Protein AF-A0A0F9L478-F1 (afdb_monomer)

Structure (mmCIF, N/CA/C/O backbone):
data_AF-A0A0F9L478-F1
#
_entry.id   AF-A0A0F9L478-F1
#
loop_
_atom_site.group_PDB
_atom_site.id
_atom_site.type_symbol
_atom_site.label_atom_id
_atom_site.label_alt_id
_atom_site.label_comp_id
_atom_site.label_asym_id
_atom_site.label_entity_id
_atom_site.label_seq_id
_atom_site.pdbx_PDB_ins_code
_atom_site.Cartn_x
_atom_site.Cartn_y
_atom_site.Cartn_z
_atom_site.occupancy
_atom_site.B_iso_or_equiv
_atom_site.auth_seq_id
_atom_site.auth_comp_id
_atom_site.auth_asym_id
_atom_site.auth_atom_id
_atom_site.pdbx_PDB_model_num
ATOM 1 N N . MET A 1 1 ? -22.568 12.528 22.670 1.00 38.44 1 MET A N 1
ATOM 2 C CA . MET A 1 1 ? -21.819 11.568 21.838 1.00 38.44 1 MET A CA 1
ATOM 3 C C . MET A 1 1 ? -21.262 12.362 20.674 1.00 38.44 1 MET A C 1
ATOM 5 O O . MET A 1 1 ? -22.036 12.751 19.811 1.00 38.44 1 MET A O 1
ATOM 9 N N . GLU A 1 2 ? -19.980 12.725 20.713 1.00 38.28 2 GLU A N 1
ATOM 10 C CA . GLU A 1 2 ? -19.318 13.297 19.536 1.00 38.28 2 GLU A CA 1
ATOM 11 C C . GLU A 1 2 ? -19.393 12.271 18.407 1.00 38.28 2 GLU A C 1
ATOM 13 O O . GLU A 1 2 ? -19.123 11.087 18.623 1.00 38.28 2 GLU A O 1
ATOM 18 N N . ALA A 1 3 ? -19.815 12.704 17.220 1.00 42.12 3 ALA A N 1
ATOM 19 C CA . ALA A 1 3 ? -19.723 11.871 16.035 1.00 42.12 3 ALA A CA 1
ATOM 20 C C . ALA A 1 3 ? -18.249 11.481 15.871 1.00 42.12 3 ALA A C 1
ATOM 22 O O . ALA A 1 3 ? -17.402 12.352 15.669 1.00 42.12 3 ALA A O 1
ATOM 23 N N . LYS A 1 4 ? -17.938 10.187 16.018 1.00 47.97 4 LYS A N 1
ATOM 24 C CA . LYS A 1 4 ? -16.593 9.655 15.784 1.00 47.97 4 LYS A CA 1
ATOM 25 C C . LYS A 1 4 ? -16.190 10.115 14.383 1.00 47.97 4 LYS A C 1
ATOM 27 O O . LYS A 1 4 ? -16.859 9.766 13.410 1.00 47.97 4 LYS A O 1
ATOM 32 N N . ARG A 1 5 ? -15.179 10.980 14.290 1.00 56.91 5 ARG A N 1
ATOM 33 C CA . ARG A 1 5 ? -14.709 11.511 13.009 1.00 56.91 5 ARG A CA 1
ATOM 34 C C . ARG A 1 5 ? -14.324 10.303 12.150 1.00 56.91 5 ARG A C 1
ATOM 36 O O . ARG A 1 5 ? -13.572 9.452 12.613 1.00 56.91 5 ARG A O 1
ATOM 43 N N . LYS A 1 6 ? -14.916 10.171 10.960 1.00 84.12 6 LYS A N 1
ATOM 44 C CA . LYS A 1 6 ? -14.618 9.056 10.052 1.00 84.12 6 LYS A CA 1
ATOM 45 C C . LYS A 1 6 ? -13.144 9.167 9.649 1.00 84.12 6 LYS A C 1
ATOM 47 O O . LYS A 1 6 ? -12.758 10.213 9.126 1.00 84.12 6 LYS A O 1
ATOM 52 N N . SER A 1 7 ? -12.351 8.128 9.924 1.00 93.56 7 SER A N 1
ATOM 53 C CA . SER A 1 7 ? -10.948 8.053 9.504 1.00 93.56 7 SER A CA 1
ATOM 54 C C . SER A 1 7 ? -10.857 8.256 7.993 1.00 93.56 7 SER A C 1
ATOM 56 O O . SER A 1 7 ? -11.715 7.772 7.244 1.00 93.56 7 SER A O 1
ATOM 58 N N . LYS A 1 8 ? -9.850 9.005 7.552 1.00 97.12 8 LYS A N 1
ATOM 59 C CA . LYS A 1 8 ? -9.703 9.406 6.147 1.00 97.12 8 LYS A CA 1
ATOM 60 C C . LYS A 1 8 ? -9.139 8.276 5.297 1.00 97.12 8 LYS A C 1
ATOM 62 O O . LYS A 1 8 ? -8.429 7.421 5.810 1.00 97.12 8 LYS A O 1
ATOM 67 N N . VAL A 1 9 ? -9.448 8.254 4.007 1.00 97.94 9 VAL A N 1
ATOM 68 C CA . VAL A 1 9 ? -8.904 7.275 3.058 1.00 97.94 9 VAL A CA 1
ATOM 69 C C . VAL A 1 9 ? -7.854 7.948 2.187 1.00 97.94 9 VAL A C 1
ATOM 71 O O . VAL A 1 9 ? -8.174 8.812 1.369 1.00 97.94 9 VAL A O 1
ATOM 74 N N . VAL A 1 10 ? -6.604 7.523 2.354 1.00 98.25 10 VAL A N 1
ATOM 75 C CA . VAL A 1 10 ? -5.449 7.998 1.591 1.00 98.25 10 VAL A CA 1
ATOM 76 C C . VAL A 1 10 ? -4.966 6.879 0.678 1.00 98.25 10 VAL A C 1
ATOM 78 O O . VAL A 1 10 ? -4.660 5.781 1.135 1.00 98.25 10 VAL A O 1
ATOM 81 N N . VAL A 1 11 ? -4.861 7.157 -0.614 1.00 98.44 11 VAL A N 1
ATOM 82 C CA . VAL A 1 11 ? -4.331 6.235 -1.620 1.00 98.44 11 VAL A CA 1
ATOM 83 C C . VAL A 1 11 ? -2.978 6.743 -2.099 1.00 98.44 11 VAL A C 1
ATOM 85 O O . VAL A 1 11 ? -2.810 7.933 -2.350 1.00 98.44 11 VAL A O 1
ATOM 88 N N . GLY A 1 12 ? -2.012 5.849 -2.264 1.00 97.88 12 GLY A N 1
ATOM 89 C CA . GLY A 1 12 ? -0.760 6.114 -2.956 1.00 97.88 12 GLY A CA 1
ATOM 90 C C . GLY A 1 12 ? -0.582 5.206 -4.163 1.00 97.88 12 GLY A C 1
ATOM 91 O O . GLY A 1 12 ? -0.869 4.011 -4.100 1.00 97.88 12 GLY A O 1
ATOM 92 N N . VAL A 1 13 ? -0.078 5.765 -5.257 1.00 97.50 13 VAL A N 1
ATOM 93 C CA . VAL A 1 13 ? 0.198 5.048 -6.505 1.00 97.50 13 VAL A CA 1
ATOM 94 C C . VAL A 1 13 ? 1.470 5.588 -7.151 1.00 97.50 13 VAL A C 1
ATOM 96 O O . VAL A 1 13 ? 1.767 6.778 -7.063 1.00 97.50 13 VAL A O 1
ATOM 99 N N . ALA A 1 14 ? 2.237 4.712 -7.792 1.00 95.00 14 ALA A N 1
ATOM 100 C CA . ALA A 1 14 ? 3.391 5.078 -8.604 1.00 95.00 14 ALA A CA 1
ATOM 101 C C . ALA A 1 14 ? 3.086 4.745 -10.065 1.00 95.00 14 ALA A C 1
ATOM 103 O O . ALA A 1 14 ? 2.585 3.661 -10.351 1.00 95.00 14 ALA A O 1
ATOM 104 N N . THR A 1 15 ? 3.380 5.661 -10.982 1.00 94.38 15 THR A N 1
ATOM 105 C CA . THR A 1 15 ? 3.134 5.481 -12.416 1.00 94.38 15 THR A CA 1
ATOM 106 C C . THR A 1 15 ? 4.343 5.905 -13.247 1.00 94.38 15 THR A C 1
ATOM 108 O O . THR A 1 15 ? 5.245 6.579 -12.751 1.00 94.38 15 THR A O 1
ATOM 111 N N . LEU A 1 16 ? 4.378 5.493 -14.515 1.00 91.56 16 LEU A N 1
ATOM 112 C CA . LEU A 1 16 ? 5.457 5.758 -15.470 1.00 91.56 16 LEU A CA 1
ATOM 113 C C . LEU A 1 16 ? 4.914 6.501 -16.703 1.00 91.56 16 LEU A C 1
ATOM 115 O O . LEU A 1 16 ? 3.766 6.263 -17.087 1.00 91.56 16 LEU A O 1
ATOM 119 N N . PRO A 1 17 ? 5.725 7.318 -17.407 1.00 89.88 17 PRO A N 1
ATOM 120 C CA . PRO A 1 17 ? 5.286 8.087 -18.575 1.00 89.88 17 PRO A CA 1
ATOM 121 C C . PRO A 1 17 ? 4.534 7.281 -19.635 1.00 89.88 17 PRO A C 1
ATOM 123 O O . PRO A 1 17 ? 3.546 7.747 -20.202 1.00 89.88 17 PRO A O 1
ATOM 126 N N . ASN A 1 18 ? 4.963 6.044 -19.887 1.00 91.00 18 ASN A N 1
ATOM 127 C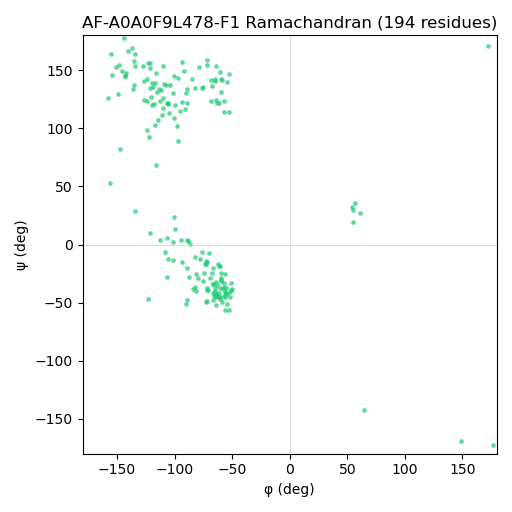 CA . ASN A 1 18 ? 4.319 5.155 -20.853 1.00 91.00 18 ASN A CA 1
ATOM 128 C C . ASN A 1 18 ? 2.950 4.616 -20.387 1.00 91.00 18 ASN A C 1
ATOM 130 O O . ASN A 1 18 ? 2.197 4.110 -21.217 1.00 91.00 18 ASN A O 1
ATOM 134 N N . ARG A 1 19 ? 2.609 4.731 -19.098 1.00 91.81 19 ARG A N 1
ATOM 135 C CA . ARG A 1 19 ? 1.331 4.300 -18.506 1.00 91.81 19 ARG A CA 1
ATOM 136 C C . ARG A 1 19 ? 0.347 5.449 -18.267 1.00 91.81 19 ARG A C 1
ATOM 138 O O . ARG A 1 19 ? -0.847 5.185 -18.136 1.00 91.81 19 ARG A O 1
ATOM 145 N N . TYR A 1 20 ? 0.783 6.712 -18.331 1.00 91.25 20 TYR A N 1
ATOM 146 C CA . TYR A 1 20 ? -0.051 7.887 -18.015 1.00 91.25 20 TYR A CA 1
ATOM 147 C C . TYR A 1 20 ? -1.392 7.928 -18.743 1.00 91.25 20 TYR A C 1
ATOM 149 O O . TYR A 1 20 ? -2.401 8.288 -18.147 1.00 91.25 20 TYR A O 1
ATOM 157 N N . SER A 1 21 ? -1.432 7.568 -20.031 1.00 92.00 21 SER A N 1
ATOM 158 C CA . SER A 1 21 ? -2.688 7.623 -20.792 1.00 92.00 21 SER A CA 1
ATOM 159 C C . SER A 1 21 ? -3.737 6.667 -20.225 1.00 92.00 21 SER A C 1
ATOM 161 O O . SER A 1 21 ? -4.901 7.042 -20.095 1.00 92.00 21 SER A O 1
ATOM 163 N N . PHE A 1 22 ? -3.331 5.443 -19.874 1.00 94.00 22 PHE A N 1
ATOM 164 C CA . PHE A 1 22 ? -4.219 4.461 -19.260 1.00 94.00 22 PHE A CA 1
ATOM 165 C C . PHE A 1 22 ? -4.543 4.855 -17.817 1.00 94.00 22 PHE A C 1
ATOM 167 O O . PHE A 1 22 ? -5.721 4.945 -17.467 1.00 94.00 22 PHE A O 1
ATOM 174 N N . PHE A 1 23 ? -3.516 5.187 -17.032 1.00 95.56 23 PHE A N 1
ATOM 175 C CA . PHE A 1 23 ? -3.641 5.609 -15.641 1.00 95.56 23 PHE A CA 1
ATOM 176 C C . PHE A 1 23 ? -4.633 6.771 -15.482 1.00 95.56 23 PHE A C 1
ATOM 178 O O . PHE A 1 23 ? -5.649 6.619 -14.807 1.00 95.56 23 PHE A O 1
ATOM 185 N N . ASN A 1 24 ? -4.428 7.885 -16.193 1.00 93.31 24 ASN A N 1
ATOM 186 C CA . 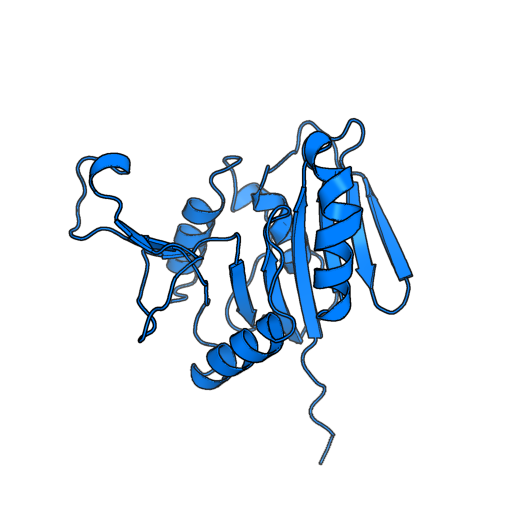ASN A 1 24 ? -5.276 9.077 -16.087 1.00 93.31 24 ASN A CA 1
ATOM 187 C C . ASN A 1 24 ? -6.723 8.829 -16.536 1.00 93.31 24 ASN A C 1
ATOM 189 O O . ASN A 1 24 ? -7.643 9.461 -16.025 1.00 93.31 24 ASN A O 1
ATOM 193 N N . LYS A 1 25 ? -6.946 7.935 -17.508 1.00 95.00 25 LYS A N 1
ATOM 194 C CA . LYS A 1 25 ? -8.287 7.680 -18.063 1.00 95.00 25 LYS A CA 1
ATOM 195 C C . LYS A 1 25 ? -9.077 6.626 -17.298 1.00 95.00 25 LYS A C 1
ATOM 197 O O . LYS A 1 25 ? -10.303 6.625 -17.395 1.00 95.00 25 LYS A O 1
ATOM 202 N N . LYS A 1 26 ? -8.402 5.676 -16.649 1.00 96.31 26 LYS A N 1
ATOM 203 C CA . LYS A 1 26 ? -9.035 4.471 -16.090 1.00 96.31 26 LYS A CA 1
ATOM 204 C C . LYS A 1 26 ? -8.795 4.316 -14.599 1.00 96.31 26 LYS A C 1
ATOM 206 O O . LYS A 1 26 ? -9.750 4.053 -13.878 1.00 96.31 26 LYS A O 1
ATOM 211 N N . ILE A 1 27 ? -7.555 4.489 -14.153 1.00 96.75 27 ILE A N 1
ATOM 212 C CA . ILE A 1 27 ? -7.166 4.159 -12.782 1.00 96.75 27 ILE A CA 1
ATOM 213 C C . ILE A 1 27 ? -7.361 5.356 -11.858 1.00 96.75 27 ILE A C 1
ATOM 215 O O . ILE A 1 27 ? -8.064 5.245 -10.863 1.00 96.75 27 ILE A O 1
ATOM 219 N N . LEU A 1 28 ? -6.839 6.530 -12.213 1.00 96.00 28 LEU A N 1
ATOM 220 C CA . LEU A 1 28 ? -6.950 7.719 -11.370 1.00 96.00 28 LEU A CA 1
ATOM 221 C C . LEU A 1 28 ? -8.412 8.083 -11.026 1.00 96.00 28 LEU A C 1
ATOM 223 O O . LEU A 1 28 ? -8.685 8.290 -9.845 1.00 96.00 28 LEU A O 1
ATOM 227 N N . PRO A 1 29 ? -9.383 8.084 -11.967 1.00 95.75 29 PRO A N 1
ATOM 228 C CA . PRO A 1 29 ? -10.784 8.332 -11.620 1.00 95.75 29 PRO A CA 1
ATOM 229 C C . PRO A 1 29 ? -11.381 7.265 -10.690 1.00 95.75 29 PRO A C 1
ATOM 231 O O . PRO A 1 29 ? -12.197 7.592 -9.833 1.00 95.75 29 PRO A O 1
ATOM 234 N N . ASN A 1 30 ? -10.969 6.001 -10.845 1.00 96.44 30 ASN A N 1
ATOM 235 C CA . ASN A 1 30 ? -11.389 4.896 -9.982 1.00 96.44 30 ASN A CA 1
ATOM 236 C C . ASN A 1 30 ? -10.861 5.077 -8.551 1.00 96.44 30 ASN A C 1
ATOM 238 O O . ASN A 1 30 ? -11.634 4.937 -7.608 1.00 96.44 30 ASN A O 1
ATOM 242 N N . LEU A 1 31 ? -9.591 5.465 -8.393 1.00 96.88 31 LEU A N 1
ATOM 243 C CA . LEU A 1 31 ? -8.989 5.731 -7.085 1.00 96.88 31 LEU A CA 1
ATOM 244 C C . LEU A 1 31 ? -9.611 6.963 -6.412 1.00 96.88 31 LEU A C 1
ATOM 246 O O . LEU A 1 31 ? -10.036 6.866 -5.264 1.00 96.88 31 LEU A O 1
ATOM 250 N N . ILE A 1 32 ? -9.750 8.083 -7.136 1.00 96.00 32 ILE A N 1
ATOM 251 C CA . ILE A 1 32 ? -10.356 9.322 -6.613 1.00 96.00 32 ILE A CA 1
ATOM 252 C C . ILE A 1 32 ? -11.768 9.064 -6.082 1.00 96.00 32 ILE A C 1
ATOM 254 O O . ILE A 1 32 ? -12.121 9.574 -5.025 1.00 96.00 32 ILE A O 1
ATOM 258 N N . HIS A 1 33 ? -12.569 8.256 -6.782 1.00 94.75 33 HIS A N 1
ATOM 259 C CA . HIS A 1 33 ? -13.947 7.974 -6.376 1.00 94.75 33 HIS A CA 1
ATOM 260 C C . HIS A 1 33 ? -14.063 7.331 -4.984 1.00 94.75 33 HIS A C 1
ATOM 262 O O . HIS A 1 33 ? -15.063 7.536 -4.301 1.00 94.75 33 HIS A O 1
ATOM 268 N N . MET A 1 34 ? -13.058 6.560 -4.566 1.00 95.19 34 MET A N 1
ATOM 269 C CA . MET A 1 34 ? -13.098 5.764 -3.335 1.00 95.19 34 MET A CA 1
ATOM 270 C C . MET A 1 34 ? -12.237 6.340 -2.204 1.00 95.19 34 MET A C 1
ATOM 272 O O . MET A 1 34 ? -12.086 5.693 -1.170 1.00 95.19 34 MET A O 1
ATOM 276 N N . SER A 1 35 ? -11.647 7.523 -2.388 1.00 96.25 35 SER A N 1
ATOM 277 C CA . SER A 1 35 ? -10.661 8.085 -1.458 1.00 96.25 35 SER A CA 1
ATOM 278 C C . SER A 1 35 ? -10.914 9.556 -1.155 1.00 96.25 35 SER A C 1
ATOM 280 O O . SER A 1 35 ? -11.441 10.284 -1.991 1.00 96.25 35 SER A O 1
ATOM 282 N N . ASP A 1 36 ? -10.474 10.007 0.016 1.00 96.69 36 ASP A N 1
ATOM 283 C CA . ASP A 1 36 ? -10.425 11.433 0.345 1.00 96.69 36 ASP A CA 1
ATOM 284 C C . ASP A 1 36 ? -9.191 12.113 -0.282 1.00 96.69 36 ASP A C 1
ATOM 286 O O . ASP A 1 36 ? -9.205 13.315 -0.561 1.00 96.69 36 ASP A O 1
ATOM 290 N N . GLU A 1 37 ? -8.110 11.349 -0.482 1.00 96.44 37 GLU A N 1
ATOM 291 C CA . GLU A 1 37 ? -6.810 11.846 -0.928 1.00 96.44 37 GLU A CA 1
ATOM 292 C C . GLU A 1 37 ? -6.056 10.792 -1.760 1.00 96.44 37 GLU A C 1
ATOM 294 O O . GLU A 1 37 ? -5.882 9.662 -1.312 1.00 96.44 37 GLU A O 1
ATOM 299 N N . VAL A 1 38 ? -5.559 11.161 -2.947 1.00 97.56 38 VAL A N 1
ATOM 300 C CA . VAL A 1 38 ? -4.720 10.306 -3.810 1.00 97.56 38 VAL A CA 1
ATOM 301 C C . VAL A 1 38 ? -3.366 10.964 -4.039 1.00 97.56 38 VAL A C 1
ATOM 303 O O . VAL A 1 38 ? -3.299 12.088 -4.524 1.00 97.56 38 VAL A O 1
ATOM 306 N N . TRP A 1 39 ? -2.287 10.242 -3.765 1.00 96.69 39 TRP A N 1
ATOM 307 C CA . TRP A 1 39 ? -0.913 10.630 -4.062 1.00 96.69 39 TRP A CA 1
ATOM 308 C C . TRP A 1 39 ? -0.388 9.831 -5.247 1.00 96.69 39 TRP A C 1
ATOM 310 O O . TRP A 1 39 ? -0.316 8.605 -5.200 1.00 96.69 39 TRP A O 1
ATOM 320 N N . VAL A 1 40 ? 0.005 10.531 -6.302 1.00 95.25 40 VAL A N 1
ATOM 321 C CA . VAL A 1 40 ? 0.545 9.966 -7.534 1.00 95.25 40 VAL A CA 1
ATOM 322 C C . VAL A 1 40 ? 2.018 10.325 -7.624 1.00 95.25 40 VAL A C 1
ATOM 324 O O . VAL A 1 40 ? 2.373 11.484 -7.820 1.00 95.25 40 VAL A O 1
ATOM 327 N N . TYR A 1 41 ? 2.880 9.325 -7.505 1.00 93.25 41 TYR A N 1
ATOM 328 C CA . TYR A 1 41 ? 4.300 9.451 -7.786 1.00 93.25 41 TYR A CA 1
ATOM 329 C C . TYR A 1 41 ? 4.568 9.153 -9.262 1.00 93.25 41 TYR A C 1
ATOM 331 O O . TYR A 1 41 ? 4.265 8.064 -9.750 1.00 93.25 41 TYR A O 1
ATOM 339 N N . THR A 1 42 ? 5.149 10.107 -9.980 1.00 90.12 42 THR A N 1
ATOM 340 C CA . THR A 1 42 ? 5.484 9.940 -11.398 1.00 90.12 42 THR A CA 1
ATOM 341 C C . THR A 1 42 ? 6.951 9.543 -11.575 1.00 90.12 42 THR A C 1
ATOM 343 O O . THR A 1 42 ? 7.851 10.375 -11.704 1.00 90.12 42 THR A O 1
ATOM 346 N N . ASP A 1 43 ? 7.215 8.236 -11.564 1.00 86.50 43 ASP A N 1
ATOM 347 C CA . ASP A 1 43 ? 8.566 7.706 -11.733 1.00 86.50 43 ASP A CA 1
ATOM 348 C C . ASP A 1 43 ? 9.075 7.950 -13.161 1.00 86.50 43 ASP A C 1
ATOM 350 O O . ASP A 1 43 ? 8.345 7.814 -14.141 1.00 86.50 43 ASP A O 1
ATOM 354 N N . ARG A 1 44 ? 10.361 8.276 -13.297 1.00 78.25 44 ARG A N 1
ATOM 355 C CA . ARG A 1 44 ? 11.061 8.481 -14.582 1.00 78.25 44 ARG A CA 1
ATOM 356 C C . ARG A 1 44 ? 10.438 9.502 -15.541 1.00 78.25 44 ARG A C 1
ATOM 358 O O . ARG A 1 44 ? 10.747 9.483 -16.735 1.00 78.25 44 ARG A O 1
ATOM 365 N N . ALA A 1 45 ? 9.583 10.395 -15.058 1.00 73.31 45 ALA A N 1
ATOM 366 C CA . ALA A 1 45 ? 9.167 11.552 -15.833 1.00 73.31 45 ALA A CA 1
ATOM 367 C C . ALA A 1 45 ? 10.370 12.472 -16.100 1.00 73.31 45 ALA A C 1
ATOM 369 O O . ALA A 1 45 ? 11.321 12.493 -15.318 1.00 73.31 45 ALA A O 1
ATOM 370 N N . MET A 1 46 ? 10.322 13.254 -17.189 1.00 63.38 46 MET A N 1
ATOM 371 C CA . MET A 1 46 ? 11.339 14.294 -17.430 1.00 63.38 46 MET A CA 1
ATOM 372 C C . MET A 1 46 ? 11.411 15.282 -16.256 1.00 63.38 46 MET A C 1
ATOM 374 O O . MET A 1 46 ? 12.501 15.720 -15.910 1.00 63.38 46 MET A O 1
ATOM 378 N N . ASN A 1 47 ? 10.267 15.534 -15.611 1.00 63.09 47 ASN A N 1
ATOM 379 C CA . ASN A 1 47 ? 10.145 16.195 -14.316 1.00 63.09 47 ASN A CA 1
ATOM 380 C C . ASN A 1 47 ? 9.358 15.242 -13.397 1.00 63.09 47 ASN A C 1
ATOM 382 O O . ASN A 1 47 ? 8.145 15.134 -13.578 1.00 63.09 4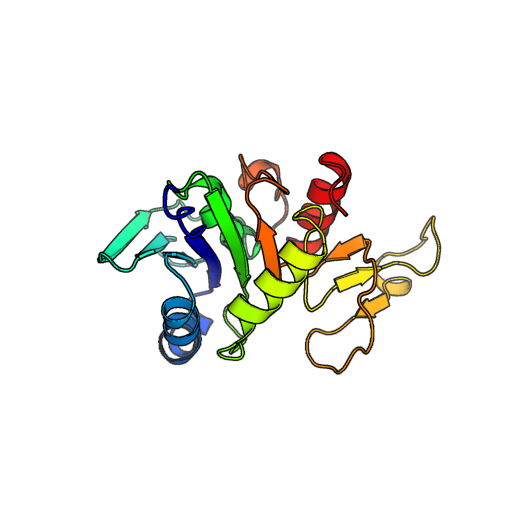7 ASN A O 1
ATOM 386 N N . PRO A 1 48 ? 10.011 14.450 -12.524 1.00 63.22 48 PRO A N 1
ATOM 387 C CA . PRO A 1 48 ? 9.298 13.615 -11.565 1.00 63.22 48 PRO A CA 1
ATOM 388 C C . PRO A 1 48 ? 8.530 14.507 -10.603 1.00 63.22 48 PRO A C 1
ATOM 390 O O . PRO A 1 48 ? 9.115 15.347 -9.933 1.00 63.22 48 PRO A O 1
ATOM 393 N N . ASP A 1 49 ? 7.232 14.284 -10.511 1.00 74.19 49 ASP A N 1
ATOM 394 C CA . ASP A 1 49 ? 6.319 15.023 -9.655 1.00 74.19 49 ASP A CA 1
ATOM 395 C C . ASP A 1 49 ? 5.573 14.065 -8.728 1.00 74.19 49 ASP A C 1
ATOM 397 O O . ASP A 1 49 ? 5.171 12.957 -9.113 1.00 74.19 49 ASP A O 1
ATOM 401 N N . ILE A 1 50 ? 5.357 14.521 -7.503 1.00 74.56 50 ILE A N 1
ATOM 402 C CA . ILE A 1 50 ? 4.348 13.981 -6.608 1.00 74.56 50 ILE A CA 1
ATOM 403 C C . ILE A 1 50 ? 3.102 14.847 -6.759 1.00 74.56 50 ILE A C 1
ATOM 405 O O . ILE A 1 50 ? 3.107 16.034 -6.434 1.00 74.56 50 ILE A O 1
ATOM 409 N N . ILE A 1 51 ? 2.027 14.250 -7.261 1.00 83.19 51 ILE A N 1
ATOM 410 C CA . ILE A 1 51 ? 0.746 14.920 -7.470 1.00 83.19 51 ILE A CA 1
ATOM 411 C C . ILE A 1 51 ? -0.220 14.425 -6.404 1.00 83.19 51 ILE A C 1
ATOM 413 O O . ILE A 1 51 ? -0.489 13.233 -6.301 1.00 83.19 51 ILE A O 1
ATOM 417 N N . LYS A 1 52 ? -0.757 15.340 -5.609 1.00 85.81 52 LYS A N 1
ATOM 418 C CA . LYS A 1 52 ? -1.760 15.052 -4.589 1.00 85.81 52 LYS A CA 1
ATOM 419 C C . LYS A 1 52 ? -3.114 15.550 -5.075 1.00 85.81 52 LYS A C 1
ATOM 421 O O . LYS A 1 52 ? -3.281 16.741 -5.316 1.00 85.81 52 LYS A O 1
ATOM 426 N N . HIS A 1 53 ? -4.088 14.659 -5.168 1.00 88.81 53 HIS A N 1
ATOM 427 C CA . HIS A 1 53 ? -5.489 14.966 -5.428 1.00 88.81 53 HIS A CA 1
ATOM 428 C C . HIS A 1 53 ? -6.287 14.832 -4.134 1.00 88.81 53 HIS A C 1
ATOM 430 O O . HIS A 1 53 ? -6.092 13.887 -3.380 1.00 88.81 53 HIS A O 1
ATOM 436 N N . THR A 1 54 ? -7.191 15.766 -3.879 1.00 88.44 54 THR A N 1
ATOM 437 C CA . THR A 1 54 ? -8.098 15.774 -2.725 1.00 88.44 54 THR A CA 1
ATOM 438 C C . THR A 1 54 ? -9.492 16.186 -3.176 1.00 88.44 54 THR A C 1
ATOM 440 O O . THR A 1 54 ? -9.651 16.729 -4.273 1.00 88.44 54 THR A O 1
ATOM 443 N N . GLU A 1 55 ? -10.487 16.036 -2.302 1.00 82.94 55 GLU A N 1
ATOM 444 C CA . GLU A 1 55 ? -11.825 16.611 -2.517 1.00 82.94 55 GLU A CA 1
ATOM 445 C C . GLU A 1 55 ? -11.808 18.142 -2.733 1.00 82.94 55 GLU A C 1
ATOM 447 O O . GLU A 1 55 ? -12.691 18.687 -3.390 1.00 82.94 55 GLU A O 1
ATOM 452 N N . ILE A 1 56 ? -10.783 18.838 -2.220 1.00 78.25 56 ILE A N 1
ATOM 453 C CA . ILE A 1 56 ? -10.660 20.308 -2.242 1.00 78.25 56 ILE A CA 1
ATOM 454 C C . ILE A 1 56 ? -9.846 20.799 -3.457 1.00 78.25 56 ILE A C 1
ATOM 456 O O . ILE A 1 56 ? -9.882 21.982 -3.797 1.00 78.25 56 ILE A O 1
ATOM 460 N N . GLY A 1 57 ? -9.118 19.915 -4.147 1.00 79.81 57 GLY A N 1
ATOM 461 C CA . GLY A 1 57 ? -8.291 20.283 -5.298 1.00 79.81 57 GLY A CA 1
ATOM 462 C C . GLY A 1 57 ? -7.045 19.418 -5.476 1.00 79.81 57 GLY A C 1
ATOM 463 O O . GLY A 1 57 ? -6.893 18.373 -4.848 1.00 79.81 57 GLY A O 1
ATOM 464 N N . THR A 1 58 ? -6.148 19.857 -6.362 1.00 82.38 58 THR A N 1
ATOM 465 C CA . THR A 1 58 ? -4.895 19.158 -6.696 1.00 82.38 58 THR A CA 1
ATOM 466 C C . THR A 1 58 ? -3.6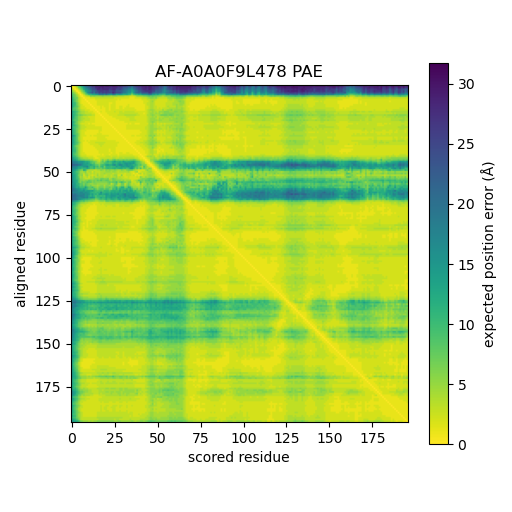84 20.031 -6.363 1.00 82.38 58 THR A C 1
ATOM 468 O O . THR A 1 58 ? -3.675 21.212 -6.704 1.00 82.38 58 THR A O 1
ATOM 471 N N . SER A 1 59 ? -2.658 19.456 -5.737 1.00 72.56 59 SER A N 1
ATOM 472 C CA . SER A 1 59 ? -1.350 20.081 -5.500 1.00 72.56 59 SER A CA 1
ATOM 473 C C . SER A 1 59 ? -0.226 19.236 -6.100 1.00 72.56 59 SER A C 1
ATOM 475 O O . SER A 1 59 ? -0.383 18.033 -6.292 1.00 72.56 59 SER A O 1
ATOM 477 N N . MET A 1 60 ? 0.912 19.860 -6.395 1.00 77.75 60 MET A N 1
ATOM 478 C CA . MET A 1 60 ? 2.052 19.215 -7.048 1.00 77.75 60 MET A CA 1
ATOM 479 C C . MET A 1 60 ? 3.350 19.611 -6.349 1.00 77.75 60 MET A C 1
ATOM 481 O O . MET A 1 60 ? 3.545 20.784 -6.030 1.00 77.75 60 MET A O 1
ATOM 485 N N . GLU A 1 61 ? 4.232 18.642 -6.140 1.00 74.88 61 GLU A N 1
ATOM 486 C CA . GLU A 1 61 ? 5.575 18.833 -5.598 1.00 74.88 61 GLU A CA 1
ATOM 487 C C . GLU A 1 61 ? 6.605 18.195 -6.540 1.00 74.88 61 GLU A C 1
ATOM 489 O O . GLU A 1 61 ? 6.512 17.010 -6.855 1.00 74.88 61 GLU A O 1
ATOM 494 N N . MET A 1 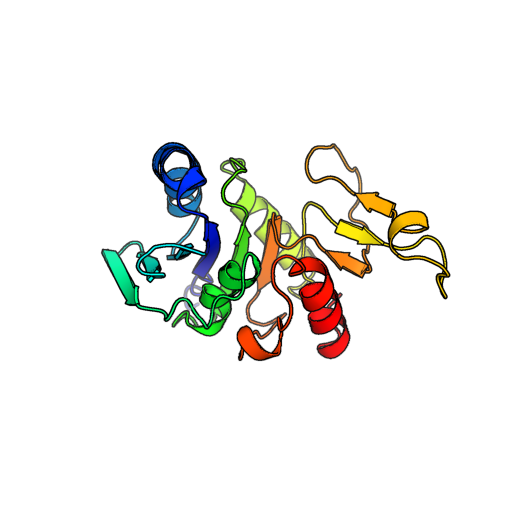62 ? 7.585 18.984 -6.995 1.00 61.97 62 MET A N 1
ATOM 495 C CA . MET A 1 62 ? 8.651 18.518 -7.890 1.00 61.97 62 MET A CA 1
ATOM 496 C C . MET A 1 62 ? 9.701 17.704 -7.126 1.00 61.97 62 MET A C 1
ATOM 498 O O . MET A 1 62 ? 10.187 18.121 -6.074 1.00 61.97 62 MET A O 1
ATOM 502 N N . TYR A 1 63 ? 10.103 16.571 -7.695 1.00 63.69 63 TYR A N 1
ATOM 503 C CA . TYR A 1 63 ? 11.105 15.648 -7.165 1.00 63.69 63 TYR A CA 1
ATOM 504 C C . TYR A 1 63 ? 12.275 15.465 -8.149 1.00 63.69 63 TYR A C 1
ATOM 506 O O . TYR A 1 63 ? 12.053 15.231 -9.333 1.00 63.69 63 TYR A O 1
ATOM 514 N N . PRO A 1 64 ? 13.547 15.493 -7.706 1.00 58.84 64 PRO A N 1
ATOM 515 C CA . PRO A 1 64 ? 14.682 15.272 -8.607 1.00 58.84 64 PRO A CA 1
ATOM 516 C C . PRO A 1 64 ? 14.740 13.830 -9.144 1.00 58.84 64 PRO A C 1
ATOM 518 O O . PRO A 1 64 ? 14.623 12.872 -8.370 1.00 58.84 64 PRO A O 1
ATOM 521 N N . TYR A 1 65 ? 15.014 13.659 -10.446 1.00 59.16 65 TYR A N 1
ATOM 522 C CA . TYR A 1 65 ? 15.074 12.351 -11.134 1.00 59.16 65 TYR A CA 1
ATOM 523 C C . TYR A 1 65 ? 16.102 11.385 -10.525 1.00 59.16 65 TYR A C 1
ATOM 525 O O . TYR A 1 65 ? 15.838 10.187 -10.371 1.00 59.16 65 TYR A O 1
ATOM 533 N N . GLU A 1 66 ? 17.258 11.904 -10.108 1.00 61.69 66 GLU A N 1
ATOM 534 C CA . GLU A 1 66 ? 18.330 11.124 -9.472 1.00 61.69 66 GLU A CA 1
ATOM 535 C C . GLU A 1 66 ? 17.883 10.459 -8.160 1.00 61.69 66 GLU A C 1
ATOM 537 O O . GLU A 1 66 ? 18.481 9.477 -7.729 1.00 61.69 66 GLU A O 1
ATOM 542 N N . THR A 1 67 ? 16.789 10.936 -7.559 1.00 71.75 67 THR A N 1
ATOM 543 C CA . THR A 1 67 ? 16.261 10.438 -6.282 1.00 71.75 67 THR A CA 1
ATOM 544 C C . THR A 1 67 ? 15.091 9.470 -6.431 1.00 71.75 67 THR A C 1
ATOM 546 O O . THR A 1 67 ? 14.399 9.201 -5.447 1.00 71.75 67 THR A O 1
ATOM 549 N N . SER A 1 68 ? 14.844 8.954 -7.643 1.00 83.56 68 SER A N 1
ATOM 550 C CA . SER A 1 68 ? 13.709 8.056 -7.862 1.00 83.56 68 SER A CA 1
ATOM 551 C C . SER A 1 68 ? 13.773 6.801 -6.983 1.00 83.56 68 SER A C 1
ATOM 553 O O . SER A 1 68 ? 14.847 6.234 -6.761 1.00 83.56 68 SER A O 1
ATOM 555 N N . VAL A 1 69 ? 12.607 6.378 -6.497 1.00 88.81 69 VAL A N 1
ATOM 556 C CA . VAL A 1 69 ? 12.412 5.200 -5.632 1.00 88.81 69 VAL A CA 1
ATOM 557 C C . VAL A 1 69 ? 11.623 4.088 -6.335 1.00 88.81 69 VAL A C 1
ATOM 559 O O . VAL A 1 69 ? 11.359 3.045 -5.747 1.00 88.81 69 VAL A O 1
ATOM 562 N N . GLY A 1 70 ? 11.298 4.270 -7.620 1.00 92.12 70 GLY A N 1
ATOM 563 C CA . GLY A 1 70 ? 10.513 3.311 -8.395 1.00 92.12 70 GLY A CA 1
ATOM 564 C C . GLY A 1 70 ? 9.084 3.153 -7.872 1.00 92.12 70 GLY A C 1
ATOM 565 O O . GLY A 1 70 ? 8.458 4.113 -7.422 1.00 92.12 70 GLY A O 1
ATOM 566 N N . ASP A 1 71 ? 8.591 1.918 -7.909 1.00 94.38 71 ASP A N 1
ATOM 567 C CA . ASP A 1 71 ? 7.290 1.501 -7.373 1.00 94.38 71 ASP A CA 1
ATOM 568 C C . ASP A 1 71 ? 7.043 1.929 -5.916 1.00 94.38 71 ASP A C 1
ATOM 570 O O . ASP A 1 71 ? 5.915 2.272 -5.565 1.00 94.38 71 ASP A O 1
ATOM 574 N N . ALA A 1 72 ? 8.082 1.986 -5.079 1.00 95.62 72 ALA A N 1
ATOM 575 C CA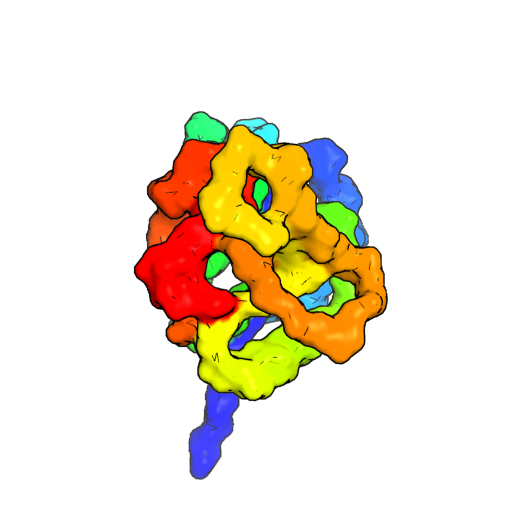 . ALA A 1 72 ? 7.971 2.394 -3.680 1.00 95.62 72 ALA A CA 1
ATOM 576 C C . ALA A 1 72 ? 7.487 3.841 -3.490 1.00 95.62 72 ALA A C 1
ATOM 578 O O . ALA A 1 72 ? 7.008 4.190 -2.411 1.00 95.62 72 ALA A O 1
ATOM 579 N N . GLY A 1 73 ? 7.545 4.681 -4.529 1.00 93.94 73 GLY A N 1
ATOM 580 C CA . GLY A 1 73 ? 7.044 6.052 -4.458 1.00 93.94 73 GLY A CA 1
ATOM 581 C C . GLY A 1 73 ? 5.548 6.142 -4.159 1.00 93.94 73 GLY A C 1
ATOM 582 O O . GLY A 1 73 ? 5.102 7.168 -3.648 1.00 93.94 73 GLY A O 1
ATOM 583 N N . LYS A 1 74 ? 4.786 5.053 -4.355 1.00 96.00 74 LYS A N 1
ATOM 584 C CA . LYS A 1 74 ? 3.396 4.969 -3.892 1.00 96.00 74 LYS A CA 1
ATOM 585 C C . LYS A 1 74 ? 3.289 5.342 -2.407 1.00 96.00 74 LYS A C 1
ATOM 587 O O . LYS A 1 74 ? 2.422 6.138 -2.066 1.00 96.00 74 LYS A O 1
ATOM 592 N N . PHE A 1 75 ? 4.247 4.925 -1.569 1.00 97.06 75 PHE A N 1
ATOM 593 C CA . PHE A 1 75 ? 4.264 5.144 -0.116 1.00 97.06 75 PHE A CA 1
ATOM 594 C C . PHE A 1 75 ? 4.500 6.591 0.346 1.00 97.06 75 PHE A C 1
ATOM 596 O O . PHE A 1 75 ? 4.332 6.868 1.535 1.00 97.06 75 PHE A O 1
ATOM 603 N N . PHE A 1 76 ? 4.819 7.540 -0.543 1.00 94.75 76 PHE A N 1
ATOM 604 C CA . PHE A 1 76 ? 4.970 8.947 -0.148 1.00 94.75 76 PHE A CA 1
ATOM 605 C C . PHE A 1 76 ? 3.691 9.536 0.453 1.00 94.75 76 PHE A C 1
ATOM 607 O O . PHE A 1 76 ? 3.774 10.344 1.375 1.00 94.75 76 PHE A O 1
ATOM 614 N N . GLY A 1 77 ? 2.514 9.081 0.012 1.00 93.94 77 GLY A N 1
ATOM 615 C CA . GLY A 1 77 ? 1.249 9.511 0.608 1.00 93.94 77 GLY A CA 1
ATOM 616 C C . GLY A 1 77 ? 1.132 9.166 2.095 1.00 93.94 77 GLY A C 1
ATOM 617 O O . GLY A 1 77 ? 0.652 9.984 2.868 1.00 93.94 77 GLY A O 1
ATOM 618 N N . ALA A 1 78 ? 1.641 8.006 2.524 1.00 95.69 78 ALA A N 1
ATOM 619 C CA . ALA A 1 78 ? 1.639 7.619 3.937 1.00 95.69 78 ALA A CA 1
ATOM 620 C C . ALA A 1 78 ? 2.603 8.474 4.775 1.00 95.69 78 ALA A C 1
ATOM 622 O O . ALA A 1 78 ? 2.369 8.668 5.964 1.00 95.69 78 ALA A O 1
ATOM 623 N N . GLN A 1 79 ? 3.677 8.974 4.157 1.00 94.62 79 GLN A N 1
ATOM 624 C CA . GLN A 1 79 ? 4.675 9.820 4.812 1.00 94.62 79 GLN A CA 1
ATOM 625 C C . GLN A 1 79 ? 4.236 11.288 4.905 1.00 94.62 79 GLN A C 1
ATOM 627 O O . GLN A 1 79 ? 4.521 11.943 5.906 1.00 94.62 79 GLN A O 1
ATOM 632 N N . TYR A 1 80 ? 3.598 11.819 3.859 1.00 92.75 80 TYR A N 1
ATOM 633 C CA . TYR A 1 80 ? 3.345 13.258 3.711 1.00 92.75 80 TYR A CA 1
ATOM 634 C C . TYR A 1 80 ? 1.890 13.677 3.893 1.00 92.75 80 TYR A C 1
ATOM 636 O O . TYR A 1 80 ? 1.600 14.877 3.887 1.00 92.75 80 TYR A O 1
ATOM 644 N N . THR A 1 81 ? 0.957 12.735 4.034 1.00 92.94 81 THR A N 1
ATOM 645 C CA . THR A 1 81 ? -0.426 13.110 4.318 1.00 92.94 81 THR A CA 1
ATOM 646 C C . THR A 1 81 ? -0.529 13.888 5.634 1.00 92.94 81 THR A C 1
ATOM 648 O O . THR A 1 81 ? 0.185 13.622 6.597 1.00 92.94 81 THR A O 1
ATOM 651 N N . GLY A 1 82 ? -1.416 14.884 5.661 1.00 92.50 82 GLY A N 1
ATOM 652 C CA . GLY A 1 82 ? -1.652 15.721 6.842 1.00 92.50 82 GLY A CA 1
ATOM 653 C C . GLY A 1 82 ? -2.676 15.133 7.815 1.00 92.50 82 GLY A C 1
ATOM 654 O O . GLY A 1 82 ? -3.004 15.774 8.810 1.00 92.50 82 GLY A O 1
ATOM 655 N N . TRP A 1 83 ? -3.232 13.958 7.510 1.00 94.69 83 TRP A N 1
ATOM 656 C CA . TRP A 1 83 ? -4.208 13.287 8.360 1.00 94.69 83 TRP A CA 1
ATOM 657 C C . TRP A 1 83 ? -3.505 12.512 9.477 1.00 94.69 83 TRP A C 1
ATOM 659 O O . TRP A 1 83 ? -2.551 11.786 9.227 1.00 94.69 83 TRP A O 1
ATOM 669 N N . GLU A 1 84 ? -4.000 12.628 10.709 1.00 94.12 84 GLU A N 1
ATOM 670 C CA . GLU A 1 84 ? -3.498 11.836 11.845 1.00 94.12 84 GLU A CA 1
ATOM 671 C C . GLU A 1 84 ? -4.155 10.442 11.898 1.00 94.12 84 GLU A C 1
ATOM 673 O O . GLU A 1 84 ? -3.502 9.436 12.178 1.00 94.12 84 GLU A O 1
ATOM 678 N N . ASP A 1 85 ? -5.450 10.375 11.576 1.00 96.38 85 ASP A N 1
ATOM 679 C CA . ASP A 1 85 ? -6.276 9.164 11.620 1.00 96.38 85 ASP A CA 1
ATOM 680 C C . ASP A 1 85 ? -6.772 8.810 10.212 1.00 96.38 85 ASP A C 1
ATOM 682 O O . ASP A 1 85 ? -7.674 9.459 9.664 1.00 96.38 85 ASP A O 1
ATOM 686 N N . PHE A 1 86 ? -6.143 7.808 9.599 1.00 97.75 86 PHE A N 1
ATOM 687 C CA . PHE A 1 86 ? -6.419 7.430 8.217 1.00 97.75 86 PHE A CA 1
ATOM 688 C C . PHE A 1 86 ? -6.182 5.946 7.942 1.00 97.75 86 PHE A C 1
ATOM 690 O O . PHE A 1 86 ? -5.330 5.299 8.549 1.00 97.75 86 PHE A O 1
ATOM 697 N N . TYR A 1 87 ? -6.910 5.425 6.961 1.00 98.50 87 TYR A N 1
ATOM 698 C CA . TYR A 1 87 ? -6.548 4.215 6.243 1.00 98.50 87 TYR A CA 1
ATOM 699 C C . TYR A 1 87 ? -5.679 4.591 5.058 1.00 98.50 87 TYR A C 1
ATOM 701 O O . TYR A 1 87 ? -5.999 5.507 4.296 1.00 98.50 87 TYR A O 1
ATOM 709 N N . TYR A 1 88 ? -4.594 3.857 4.894 1.00 98.62 88 TYR A N 1
ATOM 710 C CA . TYR A 1 88 ? -3.701 3.997 3.770 1.00 98.62 88 TYR A CA 1
ATOM 711 C C . TYR A 1 88 ? -3.844 2.815 2.827 1.00 98.62 88 TYR A C 1
ATOM 713 O O . TYR A 1 88 ? -3.880 1.671 3.275 1.00 98.62 88 TYR A O 1
ATOM 721 N N . PHE A 1 89 ? -3.873 3.099 1.531 1.00 98.62 89 PHE A N 1
ATOM 722 C CA . PHE A 1 89 ? -3.961 2.124 0.457 1.00 98.62 89 PHE A CA 1
ATOM 723 C C . PHE A 1 89 ? -2.797 2.314 -0.507 1.00 98.62 89 PHE A C 1
ATOM 725 O O . PHE A 1 89 ? -2.630 3.391 -1.076 1.00 98.62 89 PHE A O 1
ATOM 732 N N . SER A 1 90 ? -2.010 1.265 -0.725 1.00 98.12 90 SER A N 1
ATOM 733 C CA . SER A 1 90 ? -0.981 1.248 -1.760 1.00 98.12 90 SER A CA 1
ATOM 734 C C . SER A 1 90 ? -1.504 0.494 -2.985 1.00 98.12 90 SER A C 1
ATOM 736 O O . SER A 1 90 ? -1.856 -0.688 -2.902 1.00 98.12 90 SER A O 1
ATOM 738 N N . CYS A 1 91 ? -1.562 1.193 -4.116 1.00 97.81 91 CYS A N 1
ATOM 739 C CA . CYS A 1 91 ? -2.154 0.707 -5.359 1.00 97.81 91 CYS A CA 1
ATOM 740 C C . CYS A 1 91 ? -1.140 0.705 -6.513 1.00 97.81 91 CYS A C 1
ATOM 742 O O . CYS A 1 91 ? -0.163 1.463 -6.508 1.00 97.81 91 CYS A O 1
ATOM 744 N N . ASP A 1 92 ? -1.390 -0.141 -7.509 1.00 96.38 92 ASP A N 1
ATOM 745 C CA . ASP A 1 92 ? -0.689 -0.148 -8.795 1.00 96.38 92 ASP A CA 1
ATOM 746 C C . ASP A 1 92 ? -1.438 0.696 -9.836 1.00 96.38 92 ASP A C 1
ATOM 748 O O . ASP A 1 92 ? -2.645 0.932 -9.740 1.00 96.38 92 ASP A O 1
ATOM 752 N N . ASP A 1 93 ? -0.715 1.165 -10.853 1.00 96.00 93 ASP A N 1
ATOM 753 C CA . ASP A 1 93 ? -1.240 2.037 -11.908 1.00 96.00 93 ASP A CA 1
ATOM 754 C C . ASP A 1 93 ? -1.827 1.282 -13.116 1.00 96.00 93 ASP A C 1
ATOM 756 O O . ASP A 1 93 ? -2.233 1.907 -14.102 1.00 96.00 93 ASP A O 1
ATOM 760 N N . ASP A 1 94 ? -1.879 -0.050 -13.048 1.00 94.00 94 ASP A N 1
ATOM 761 C CA . ASP A 1 94 ? -2.378 -0.946 -14.095 1.00 94.00 94 ASP A CA 1
ATOM 762 C C . ASP A 1 94 ? -3.546 -1.850 -13.646 1.00 94.00 94 ASP A C 1
ATOM 764 O O . ASP A 1 94 ? -3.990 -2.706 -14.415 1.00 94.00 94 ASP A O 1
ATOM 768 N N . LEU A 1 95 ? -4.116 -1.607 -12.458 1.00 92.56 95 LEU A N 1
ATOM 769 C CA . LEU A 1 95 ? -5.277 -2.327 -11.924 1.00 92.56 95 LEU A CA 1
ATOM 770 C C . LEU A 1 95 ? -6.494 -1.410 -11.755 1.00 92.56 95 LEU A C 1
ATOM 772 O O . LEU A 1 95 ? -6.408 -0.341 -11.158 1.00 92.56 95 LEU A O 1
ATOM 776 N N . ILE A 1 96 ? -7.652 -1.856 -12.253 1.00 94.12 96 ILE A N 1
ATOM 777 C CA . ILE A 1 96 ? -8.951 -1.241 -11.945 1.00 94.12 96 ILE A CA 1
ATOM 778 C C . ILE A 1 96 ? -9.517 -1.963 -10.725 1.00 94.12 96 ILE A C 1
ATOM 780 O O . ILE A 1 96 ? -9.802 -3.160 -10.795 1.00 94.12 96 ILE A O 1
ATOM 784 N N . TYR A 1 97 ? -9.694 -1.240 -9.624 1.00 95.31 97 TYR A N 1
ATOM 785 C CA . TYR A 1 97 ? -10.202 -1.805 -8.380 1.00 95.31 97 TYR A CA 1
ATOM 786 C C . TYR A 1 97 ? -11.738 -1.819 -8.388 1.00 95.31 97 TYR A C 1
ATOM 788 O O . TYR A 1 97 ? -12.358 -0.869 -8.886 1.00 95.31 97 TYR A O 1
ATOM 796 N N . PRO A 1 98 ? -12.376 -2.867 -7.836 1.00 95.06 98 PRO A N 1
ATOM 797 C CA . PRO A 1 98 ? -13.814 -2.869 -7.574 1.00 95.06 98 PRO A CA 1
ATOM 798 C C . PRO A 1 98 ? -14.243 -1.638 -6.764 1.00 95.06 98 PRO A C 1
ATOM 800 O O . PRO A 1 98 ? -13.481 -1.161 -5.929 1.00 95.06 98 PRO A O 1
ATOM 803 N N . LEU A 1 99 ? -15.456 -1.123 -6.991 1.00 94.25 99 LEU A N 1
ATOM 804 C CA . LEU A 1 99 ? -15.936 0.098 -6.318 1.00 94.25 99 LEU A CA 1
ATOM 805 C C . LEU A 1 99 ? -16.132 -0.073 -4.802 1.00 94.25 99 LEU A C 1
ATOM 807 O O . LEU A 1 99 ? -16.157 0.911 -4.071 1.00 94.25 99 LEU A O 1
ATOM 811 N N . ASP A 1 100 ? -16.255 -1.312 -4.336 1.00 95.69 100 ASP A N 1
ATOM 812 C CA . ASP A 1 100 ? -16.333 -1.692 -2.927 1.00 95.69 100 ASP A CA 1
ATOM 813 C C . ASP A 1 100 ? -14.962 -2.078 -2.340 1.00 95.69 100 ASP A C 1
ATOM 815 O O . ASP A 1 100 ? -14.882 -2.459 -1.174 1.00 95.69 100 ASP A O 1
ATOM 819 N N . TYR A 1 101 ? -13.865 -1.958 -3.100 1.00 96.75 101 TYR A N 1
ATOM 820 C CA . TYR A 1 101 ? -12.523 -2.362 -2.661 1.00 96.75 101 TYR A CA 1
ATOM 821 C C . TYR A 1 101 ? -12.115 -1.701 -1.341 1.00 96.75 101 TYR A C 1
ATOM 823 O O . TYR A 1 101 ? -11.721 -2.390 -0.401 1.00 96.75 101 TYR A O 1
ATOM 831 N N . VAL A 1 102 ? -12.238 -0.374 -1.247 1.00 97.44 102 VAL A N 1
ATOM 832 C CA . VAL A 1 102 ? -11.872 0.371 -0.032 1.00 97.44 102 VAL A CA 1
ATOM 833 C C . VAL A 1 102 ? -12.762 -0.026 1.144 1.00 97.44 102 VAL A C 1
ATOM 835 O O . VAL A 1 102 ? -12.252 -0.277 2.235 1.00 97.44 102 VAL A O 1
ATOM 838 N N . GLU A 1 103 ? -14.074 -0.128 0.922 1.00 97.00 103 GLU A N 1
ATOM 839 C CA . GLU A 1 103 ? -15.037 -0.531 1.950 1.00 97.00 103 GLU A CA 1
ATOM 840 C C . GLU A 1 103 ? -14.700 -1.922 2.502 1.00 97.00 103 GLU A C 1
ATOM 842 O O . GLU A 1 103 ? -14.552 -2.082 3.713 1.00 97.00 103 GLU A O 1
ATOM 847 N N . LYS A 1 104 ? -14.467 -2.904 1.624 1.00 96.50 104 LYS A N 1
ATOM 848 C CA . LYS A 1 104 ? -14.123 -4.277 2.016 1.00 96.50 104 LYS A CA 1
ATOM 849 C C . LYS A 1 104 ? -12.788 -4.387 2.729 1.00 96.50 104 LYS A C 1
ATOM 851 O O . LYS A 1 104 ? -12.692 -5.107 3.720 1.00 96.50 104 LYS A O 1
ATOM 856 N N . MET A 1 105 ? -11.763 -3.675 2.278 1.00 97.38 105 MET A N 1
ATOM 857 C CA . MET A 1 105 ? -10.474 -3.690 2.972 1.00 97.38 105 MET A CA 1
ATOM 858 C C . MET A 1 105 ? -10.593 -3.067 4.368 1.00 97.38 105 MET A C 1
ATOM 860 O O . MET A 1 105 ? -10.037 -3.615 5.316 1.00 97.38 105 MET A O 1
ATOM 864 N N . ILE A 1 106 ? -11.362 -1.982 4.527 1.00 98.00 106 ILE A N 1
ATOM 865 C CA . ILE A 1 106 ? -11.627 -1.378 5.842 1.00 98.00 106 ILE A CA 1
ATOM 866 C C . ILE A 1 106 ? -12.408 -2.341 6.740 1.00 98.00 106 ILE A C 1
ATOM 868 O O . ILE A 1 106 ? -12.017 -2.516 7.890 1.00 98.00 106 ILE A O 1
ATOM 872 N N . GLU A 1 107 ? -13.456 -3.006 6.237 1.00 97.06 107 GLU A N 1
ATOM 873 C CA . GLU A 1 107 ? -14.208 -4.016 7.003 1.00 97.06 107 GLU A CA 1
ATOM 874 C C . GLU A 1 107 ? -13.271 -5.075 7.607 1.00 97.06 107 GLU A C 1
ATOM 876 O O . GLU A 1 107 ? -13.380 -5.395 8.790 1.00 97.06 107 GLU A O 1
ATOM 881 N N . TRP A 1 108 ? -12.316 -5.584 6.823 1.00 96.81 108 TRP A N 1
ATOM 882 C CA . TRP A 1 108 ? -11.345 -6.569 7.302 1.00 96.81 108 TRP A CA 1
ATOM 883 C C . TRP A 1 108 ? -10.300 -5.984 8.259 1.00 96.81 108 TRP A C 1
ATOM 885 O O . TRP A 1 108 ? -9.918 -6.659 9.214 1.00 96.81 108 TRP A O 1
ATOM 895 N N . ILE A 1 109 ? -9.836 -4.752 8.031 1.00 97.50 109 ILE A N 1
ATOM 896 C CA . ILE A 1 109 ? -8.909 -4.066 8.945 1.00 97.50 109 ILE A CA 1
ATOM 897 C C . ILE A 1 109 ? -9.572 -3.876 10.313 1.00 97.50 109 ILE A C 1
ATOM 899 O O . ILE A 1 109 ? -8.951 -4.168 11.335 1.00 97.50 109 ILE A O 1
ATOM 903 N N . GLU A 1 110 ? -10.832 -3.437 10.338 1.00 97.56 110 GLU A N 1
ATOM 904 C CA . GLU A 1 110 ? -11.602 -3.275 11.574 1.00 97.56 110 GLU A CA 1
ATOM 905 C C . GLU A 1 110 ? -11.893 -4.622 12.238 1.00 97.56 110 GLU A C 1
ATOM 907 O O . GLU A 1 110 ? -11.749 -4.743 13.450 1.00 97.56 110 GLU A O 1
ATOM 912 N N . PHE A 1 111 ? -12.250 -5.648 11.458 1.00 96.88 111 PHE A N 1
ATOM 913 C CA . PHE A 1 111 ? -12.466 -7.007 11.965 1.00 96.88 111 PHE A CA 1
ATOM 914 C C . PHE A 1 111 ? -11.218 -7.594 12.643 1.00 96.88 111 PHE A C 1
ATOM 916 O O . PHE A 1 111 ? -11.334 -8.419 13.545 1.00 96.88 111 PHE A O 1
ATOM 923 N N . LEU A 1 112 ? -10.027 -7.165 12.218 1.00 96.38 112 LEU A N 1
ATOM 924 C CA . LEU A 1 112 ? -8.733 -7.562 12.777 1.00 96.38 112 LEU A CA 1
ATOM 925 C C . LEU A 1 112 ? -8.158 -6.507 13.739 1.00 96.38 112 LEU A C 1
ATOM 927 O O . LEU A 1 112 ? -6.940 -6.434 13.925 1.00 96.38 112 LEU A O 1
ATOM 931 N N . ASP A 1 113 ? -9.019 -5.672 14.328 1.00 97.12 113 ASP A N 1
ATOM 932 C CA . ASP A 1 113 ? -8.692 -4.680 15.361 1.00 97.12 113 ASP A CA 1
ATOM 933 C C . ASP A 1 113 ? -7.568 -3.700 14.967 1.00 97.12 113 ASP A C 1
ATOM 935 O O . ASP A 1 113 ? -6.804 -3.217 15.814 1.00 97.12 113 ASP A O 1
ATOM 939 N N . ARG A 1 114 ? -7.433 -3.403 13.665 1.00 97.31 114 ARG A N 1
ATOM 940 C CA . ARG A 1 114 ? -6.367 -2.551 13.106 1.00 97.31 114 ARG A CA 1
ATOM 941 C C . ARG A 1 114 ? -4.964 -3.032 13.494 1.00 97.31 114 ARG A C 1
ATOM 943 O O . ARG A 1 114 ? -4.060 -2.218 13.680 1.00 97.31 114 ARG A O 1
ATOM 950 N N . GLN A 1 115 ? -4.769 -4.340 13.643 1.00 97.06 115 GLN A N 1
ATOM 951 C CA . GLN A 1 115 ? -3.484 -4.917 14.053 1.00 97.06 115 GLN A CA 1
ATOM 952 C C . GLN A 1 115 ? -2.678 -5.507 12.896 1.00 97.06 115 GLN A C 1
ATOM 954 O O . GLN A 1 115 ? -1.623 -6.069 13.155 1.00 97.06 115 GLN A O 1
ATOM 959 N N . VAL A 1 116 ? -3.147 -5.421 11.647 1.00 97.00 116 VAL A N 1
ATOM 960 C CA . VAL A 1 116 ? -2.495 -6.076 10.501 1.00 97.00 116 VAL A CA 1
ATOM 961 C C . VAL A 1 116 ? -2.399 -5.165 9.285 1.00 97.00 116 VAL A C 1
ATOM 963 O O . VAL A 1 116 ? -3.212 -4.249 9.116 1.00 97.00 116 VAL A O 1
ATOM 966 N N . VAL A 1 117 ? -1.458 -5.472 8.396 1.00 98.00 117 VAL A N 1
ATOM 967 C CA . VAL A 1 117 ? -1.533 -5.030 7.001 1.00 98.00 117 VAL A CA 1
ATOM 968 C C . VAL A 1 117 ? -2.268 -6.083 6.185 1.00 98.00 117 VAL A C 1
ATOM 970 O O . VAL A 1 117 ? -1.930 -7.265 6.204 1.00 98.00 117 VAL A O 1
ATOM 973 N N . LEU A 1 118 ? -3.259 -5.651 5.413 1.00 97.25 118 LEU A N 1
ATOM 974 C CA . LEU A 1 118 ? -3.935 -6.509 4.448 1.00 97.25 118 LEU A CA 1
ATOM 975 C C . LEU A 1 118 ? -3.347 -6.312 3.063 1.00 97.25 118 LEU A C 1
ATOM 977 O O . LEU A 1 118 ? -3.036 -5.192 2.678 1.00 97.25 118 LEU A O 1
ATOM 981 N N . SER A 1 119 ? -3.256 -7.388 2.288 1.00 96.88 119 SER A N 1
ATOM 982 C CA . SER A 1 119 ? -3.005 -7.306 0.853 1.00 96.88 119 SER A CA 1
ATOM 983 C C . SER A 1 119 ? -3.777 -8.380 0.104 1.00 96.88 119 SER A C 1
ATOM 985 O O . SER A 1 119 ? -3.949 -9.493 0.603 1.00 96.88 119 SER A O 1
ATOM 987 N N . LEU A 1 120 ? -4.233 -8.048 -1.104 1.00 96.06 120 LEU A N 1
ATOM 988 C CA . LEU A 1 120 ? -4.911 -9.000 -1.987 1.00 96.06 120 LEU A CA 1
ATOM 989 C C . LEU A 1 120 ? -3.944 -9.955 -2.693 1.00 96.06 120 LEU A C 1
ATOM 991 O O . LEU A 1 120 ? -4.382 -10.941 -3.275 1.00 96.06 120 LEU A O 1
ATOM 995 N N . HIS A 1 121 ? -2.640 -9.686 -2.654 1.00 95.19 121 HIS A N 1
ATOM 996 C CA . HIS A 1 121 ? -1.627 -10.613 -3.140 1.00 95.19 121 HIS A CA 1
ATOM 997 C C . HIS A 1 121 ? -0.409 -10.630 -2.233 1.00 95.19 121 HIS A C 1
ATOM 999 O O . HIS A 1 121 ? -0.206 -9.769 -1.382 1.00 95.19 121 HIS A O 1
ATOM 1005 N N . GLY A 1 122 ? 0.443 -11.622 -2.416 1.00 95.06 122 GLY A N 1
ATOM 1006 C CA . GLY A 1 122 ? 1.670 -11.687 -1.649 1.00 95.06 122 GLY A CA 1
ATOM 1007 C C . GLY A 1 122 ? 2.463 -12.929 -1.951 1.00 95.06 122 GLY A C 1
ATOM 1008 O O . GLY A 1 122 ? 2.161 -13.703 -2.861 1.00 95.06 122 GLY A O 1
ATOM 1009 N N . SER A 1 123 ? 3.514 -13.122 -1.176 1.00 94.25 123 SER A N 1
ATOM 1010 C CA . SER A 1 123 ? 4.345 -14.298 -1.306 1.00 94.25 123 SER A CA 1
ATOM 1011 C C . SER A 1 123 ? 4.953 -14.738 0.008 1.00 94.25 123 SER A C 1
ATOM 1013 O O . SER A 1 123 ? 5.137 -13.965 0.949 1.00 94.25 123 SER A O 1
ATOM 1015 N N . THR A 1 124 ? 5.248 -16.025 0.068 1.00 93.31 124 THR A N 1
ATOM 1016 C CA . THR A 1 124 ? 5.806 -16.680 1.243 1.00 93.31 124 THR A CA 1
ATOM 1017 C C . THR A 1 124 ? 6.791 -17.767 0.825 1.00 93.31 124 THR A C 1
ATOM 1019 O O . THR A 1 124 ? 6.999 -18.020 -0.368 1.00 93.31 124 THR A O 1
ATOM 1022 N N . PHE A 1 125 ? 7.400 -18.415 1.811 1.00 91.25 125 PHE A N 1
ATOM 1023 C CA . PHE A 1 125 ? 8.216 -19.606 1.626 1.00 91.25 125 PHE A CA 1
ATOM 1024 C C . PHE A 1 125 ? 7.579 -20.773 2.368 1.00 91.25 125 PHE A C 1
ATOM 1026 O O . PHE A 1 125 ? 7.140 -20.622 3.505 1.00 91.25 125 PH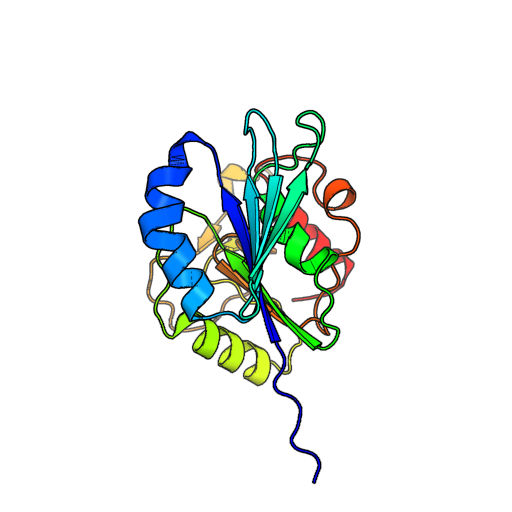E A O 1
ATOM 1033 N N . GLY A 1 126 ? 7.575 -21.953 1.746 1.00 82.69 126 GLY A N 1
ATOM 1034 C CA . GLY A 1 126 ? 7.063 -23.161 2.398 1.00 82.69 126 GLY A CA 1
ATOM 1035 C C . GLY A 1 126 ? 7.927 -23.636 3.574 1.00 82.69 126 GLY A C 1
ATOM 1036 O O . GLY A 1 126 ? 7.425 -24.308 4.467 1.00 82.69 126 GLY A O 1
ATOM 1037 N N . GLN A 1 127 ? 9.220 -23.290 3.585 1.00 84.38 127 GLN A N 1
ATOM 1038 C CA . GLN A 1 127 ? 10.161 -23.651 4.646 1.00 84.38 127 GLN A CA 1
ATOM 1039 C C . GLN A 1 127 ? 11.311 -22.636 4.722 1.00 84.38 127 GLN A C 1
ATOM 1041 O O . GLN A 1 127 ? 11.743 -22.112 3.695 1.00 84.38 127 GLN A O 1
ATOM 1046 N N . LEU A 1 128 ? 11.813 -22.386 5.936 1.00 87.06 128 LEU A N 1
ATOM 1047 C CA . LEU A 1 128 ? 13.016 -21.595 6.216 1.00 87.06 128 LEU A CA 1
ATOM 1048 C C . LEU A 1 128 ? 14.097 -22.486 6.873 1.00 87.06 128 LEU A C 1
ATOM 1050 O O . LEU A 1 128 ? 13.730 -23.386 7.632 1.00 87.06 128 LEU A O 1
ATOM 1054 N N . PRO A 1 129 ? 15.405 -22.236 6.645 1.00 90.00 129 PRO A N 1
ATOM 1055 C CA . PRO A 1 129 ? 15.974 -21.248 5.719 1.00 90.00 129 PRO A CA 1
ATOM 1056 C C . PRO A 1 129 ? 15.800 -21.660 4.246 1.00 90.00 129 PRO A C 1
ATOM 1058 O O . PRO A 1 129 ? 15.617 -22.835 3.940 1.00 90.00 129 PRO A O 1
ATOM 1061 N N . ILE A 1 130 ? 15.871 -20.690 3.328 1.00 89.62 130 ILE A N 1
ATOM 1062 C CA . ILE A 1 130 ? 15.808 -20.935 1.878 1.00 89.62 130 ILE A CA 1
ATOM 1063 C C . ILE A 1 130 ? 17.197 -20.903 1.234 1.00 89.62 130 ILE A C 1
ATOM 1065 O O . ILE A 1 130 ? 18.050 -20.101 1.603 1.00 89.62 130 ILE A O 1
ATOM 1069 N N . ASP A 1 131 ? 17.394 -21.744 0.222 1.00 89.69 131 ASP A N 1
ATOM 1070 C CA . ASP A 1 131 ? 18.589 -21.793 -0.634 1.00 89.69 131 ASP A CA 1
ATOM 1071 C C . ASP A 1 131 ? 18.483 -20.867 -1.861 1.00 89.69 131 ASP A C 1
ATOM 1073 O O . ASP A 1 131 ? 19.483 -20.515 -2.484 1.00 89.69 131 ASP A O 1
ATOM 1077 N N . SER A 1 132 ? 17.263 -20.476 -2.239 1.00 87.31 132 SER A N 1
ATOM 1078 C CA . SER A 1 132 ? 17.000 -19.596 -3.374 1.00 87.31 132 SER A CA 1
ATOM 1079 C C . SER A 1 132 ? 15.644 -18.907 -3.248 1.00 87.31 132 SER A C 1
ATOM 1081 O O . SER A 1 132 ? 14.610 -19.569 -3.165 1.00 87.31 132 SER A O 1
ATOM 1083 N N . TYR A 1 133 ? 15.640 -17.572 -3.330 1.00 84.69 133 TYR A N 1
ATOM 1084 C CA . TYR A 1 133 ? 14.415 -16.765 -3.341 1.00 84.69 133 TYR A CA 1
ATOM 1085 C C . TYR A 1 133 ? 13.470 -17.197 -4.469 1.00 84.69 133 TYR A C 1
ATOM 1087 O O . TYR A 1 133 ? 12.343 -17.610 -4.217 1.00 84.69 133 TYR A O 1
ATOM 1095 N N . TYR A 1 134 ? 13.951 -17.191 -5.715 1.00 83.56 134 TYR A N 1
ATOM 1096 C CA . TYR A 1 134 ? 13.112 -17.448 -6.887 1.00 83.56 134 TYR A CA 1
ATOM 1097 C C . TYR A 1 134 ? 12.566 -18.878 -6.952 1.00 83.56 134 TYR A C 1
ATOM 1099 O O . TYR A 1 134 ? 11.446 -19.073 -7.411 1.00 83.56 134 TYR A O 1
ATOM 1107 N N . LYS A 1 135 ? 13.326 -19.881 -6.490 1.00 85.94 135 LYS A N 1
ATOM 1108 C CA . LYS A 1 135 ? 12.900 -21.291 -6.564 1.00 85.94 135 LYS A CA 1
ATOM 1109 C C . LYS A 1 135 ? 11.947 -21.703 -5.443 1.00 85.94 135 LYS A C 1
ATOM 1111 O O . LYS A 1 135 ? 11.229 -22.685 -5.602 1.00 85.94 135 LYS A O 1
ATOM 1116 N N . ARG A 1 136 ? 11.984 -21.018 -4.295 1.00 88.19 136 ARG A N 1
ATOM 1117 C CA . ARG A 1 136 ? 11.191 -21.377 -3.104 1.00 88.19 136 ARG A CA 1
ATOM 1118 C C . ARG A 1 136 ? 10.002 -20.451 -2.863 1.00 88.19 136 ARG A C 1
ATOM 1120 O O . ARG A 1 136 ? 9.147 -20.788 -2.047 1.00 88.19 136 ARG A O 1
ATOM 1127 N N . LYS A 1 137 ? 9.942 -19.309 -3.557 1.00 89.88 137 LYS A N 1
ATOM 1128 C CA . LYS A 1 137 ? 8.838 -18.347 -3.482 1.00 89.88 137 LYS A CA 1
ATOM 1129 C C . LYS A 1 137 ? 7.527 -18.992 -3.929 1.00 89.88 137 LYS A C 1
ATOM 1131 O O . LYS A 1 137 ? 7.391 -19.429 -5.069 1.00 89.88 137 LYS A O 1
ATOM 1136 N N . GLN A 1 138 ? 6.547 -18.982 -3.039 1.00 91.44 138 GLN A N 1
ATOM 1137 C CA . GLN A 1 138 ? 5.154 -19.294 -3.338 1.00 91.44 138 GLN A CA 1
ATOM 1138 C C . GLN A 1 138 ? 4.388 -17.979 -3.436 1.00 91.44 138 GLN A C 1
ATOM 1140 O O . GLN A 1 138 ? 4.530 -17.125 -2.564 1.00 91.44 138 GLN A O 1
ATOM 1145 N N . THR A 1 139 ? 3.616 -17.799 -4.506 1.00 91.81 139 THR A N 1
ATOM 1146 C CA . THR A 1 139 ? 2.896 -16.548 -4.779 1.00 91.81 139 THR A CA 1
ATOM 1147 C C . THR A 1 139 ? 1.399 -16.774 -4.649 1.00 91.81 139 THR A C 1
ATOM 1149 O O . THR A 1 139 ? 0.865 -17.732 -5.204 1.00 91.81 139 THR A O 1
ATOM 1152 N N . ILE A 1 140 ? 0.737 -15.867 -3.940 1.00 92.44 140 ILE A N 1
ATOM 1153 C CA . ILE A 1 140 ? -0.715 -15.747 -3.869 1.00 92.44 140 ILE A CA 1
ATOM 1154 C C . ILE A 1 140 ? -1.091 -14.594 -4.808 1.00 92.44 140 ILE A C 1
ATOM 1156 O O . ILE A 1 140 ? -0.722 -13.457 -4.512 1.00 92.44 140 ILE A O 1
ATOM 1160 N N . PRO A 1 141 ? -1.722 -14.859 -5.966 1.00 91.50 141 PRO A N 1
ATOM 1161 C CA . PRO A 1 141 ? -2.081 -13.824 -6.934 1.00 91.50 141 PRO A CA 1
ATOM 1162 C C . PRO A 1 141 ? -3.239 -12.945 -6.441 1.00 91.50 141 PRO A C 1
ATOM 1164 O O . PRO A 1 141 ? -4.089 -13.410 -5.692 1.00 91.50 141 PRO A O 1
ATOM 1167 N N . CYS A 1 142 ? -3.315 -11.705 -6.938 1.00 87.31 142 CYS A N 1
ATOM 1168 C CA . CYS A 1 142 ? -4.423 -10.784 -6.638 1.00 87.31 142 CYS A CA 1
ATOM 1169 C C . CYS A 1 142 ? -5.718 -11.143 -7.365 1.00 87.31 142 CYS A C 1
ATOM 1171 O O . CYS A 1 142 ? -6.802 -10.777 -6.922 1.00 87.31 142 CYS A O 1
ATOM 1173 N N . LEU A 1 143 ? -5.607 -11.846 -8.493 1.00 85.19 143 LEU A N 1
ATOM 1174 C CA . LEU A 1 143 ? -6.739 -12.306 -9.282 1.00 85.19 143 LEU A CA 1
ATOM 1175 C C . LEU A 1 143 ? -7.015 -13.764 -8.920 1.00 85.19 143 LEU A C 1
ATOM 1177 O O . LEU A 1 143 ? -6.299 -14.672 -9.346 1.00 85.19 143 LEU A O 1
ATOM 1181 N N . GLY A 1 144 ? -8.037 -13.983 -8.101 1.00 83.56 144 GLY A N 1
ATOM 1182 C CA . GLY A 1 144 ? -8.441 -15.308 -7.651 1.00 83.56 144 GLY A CA 1
ATOM 1183 C C . GLY A 1 144 ? -9.514 -15.244 -6.572 1.00 83.56 144 GLY A C 1
ATOM 1184 O O . GLY A 1 144 ? -9.831 -14.178 -6.052 1.00 83.56 144 GLY A O 1
ATOM 1185 N N . VAL A 1 145 ? -10.072 -16.406 -6.237 1.00 85.25 145 VAL A N 1
ATOM 1186 C CA . VAL A 1 145 ? -11.002 -16.558 -5.115 1.00 85.25 145 VAL A CA 1
ATOM 1187 C C . VAL A 1 145 ? -10.291 -17.348 -4.030 1.00 85.25 145 VAL A C 1
ATOM 1189 O O . VAL A 1 145 ? -9.934 -18.508 -4.237 1.00 85.25 145 VAL A O 1
ATOM 1192 N N . PHE A 1 146 ? -10.097 -16.719 -2.874 1.00 86.75 146 PHE A N 1
ATOM 1193 C CA . PHE A 1 146 ? -9.483 -17.342 -1.707 1.00 86.75 146 PHE A CA 1
ATOM 1194 C C . PHE A 1 146 ? -10.501 -17.364 -0.565 1.00 86.75 146 PHE A C 1
ATOM 1196 O O . PHE A 1 146 ? -10.974 -16.303 -0.165 1.00 86.75 146 PHE A O 1
ATOM 1203 N N . PRO A 1 147 ? -10.864 -18.546 -0.035 1.00 84.62 147 PRO A N 1
ATOM 1204 C CA . PRO A 1 147 ? -11.901 -18.647 0.992 1.00 84.62 147 PRO A CA 1
ATOM 1205 C C . PRO A 1 147 ? -11.447 -18.142 2.369 1.00 84.62 147 PRO A C 1
ATOM 1207 O O . PRO A 1 147 ? -12.288 -17.884 3.225 1.00 84.62 147 PRO A O 1
ATOM 1210 N N . PHE A 1 148 ? -10.136 -18.004 2.594 1.00 87.56 148 PHE A N 1
ATOM 1211 C CA . PHE A 1 148 ? -9.564 -17.595 3.875 1.00 87.56 148 PHE A CA 1
ATOM 1212 C C . PHE A 1 148 ? -8.363 -16.668 3.669 1.00 87.56 148 PHE A C 1
ATOM 1214 O O . PHE A 1 148 ? -7.596 -16.839 2.716 1.00 87.56 148 PHE A O 1
ATOM 1221 N N . ALA A 1 149 ? -8.172 -15.731 4.600 1.00 90.44 149 ALA A N 1
ATOM 1222 C CA . ALA A 1 149 ? -6.956 -14.933 4.686 1.00 90.44 149 ALA A CA 1
ATOM 1223 C C . ALA A 1 149 ? -5.750 -15.823 5.030 1.00 90.44 149 ALA A C 1
ATOM 1225 O O . ALA A 1 149 ? -5.853 -16.764 5.819 1.00 90.44 149 ALA A O 1
ATOM 1226 N N . GLN A 1 150 ? -4.597 -15.516 4.441 1.00 91.94 150 GLN A N 1
ATOM 1227 C CA . GLN A 1 150 ? -3.357 -16.266 4.628 1.00 91.94 150 GLN A CA 1
ATOM 1228 C C . GLN A 1 150 ? -2.245 -15.320 5.063 1.00 91.94 150 GLN A C 1
ATOM 1230 O O . GLN A 1 150 ? -2.131 -14.210 4.548 1.00 91.94 150 GLN A O 1
ATOM 1235 N N . ARG A 1 151 ? -1.394 -15.775 5.988 1.00 92.94 151 ARG A N 1
ATOM 1236 C CA . ARG A 1 151 ? -0.182 -15.035 6.348 1.00 92.94 151 ARG A CA 1
ATOM 1237 C C . ARG A 1 151 ? 0.862 -15.184 5.251 1.00 92.94 151 ARG A C 1
ATOM 1239 O O . ARG A 1 151 ? 1.125 -16.290 4.776 1.00 92.94 151 ARG A O 1
ATOM 1246 N N . VAL A 1 152 ? 1.488 -14.072 4.900 1.00 94.38 152 VAL A N 1
ATOM 1247 C CA . VAL A 1 152 ? 2.563 -13.997 3.911 1.00 94.38 152 VAL A CA 1
ATOM 1248 C C . VAL A 1 152 ? 3.764 -13.282 4.512 1.00 94.38 152 VAL A C 1
ATOM 1250 O O . VAL A 1 152 ? 3.620 -12.483 5.429 1.00 94.38 152 VAL A O 1
ATOM 1253 N N . ILE A 1 153 ? 4.958 -13.583 4.005 1.00 93.44 153 ILE A N 1
ATOM 1254 C CA . ILE A 1 153 ? 6.187 -12.899 4.434 1.00 93.44 153 ILE A CA 1
ATOM 1255 C C . ILE A 1 153 ? 6.335 -11.574 3.678 1.00 93.44 153 ILE A C 1
ATOM 1257 O O . ILE A 1 153 ? 6.781 -10.579 4.243 1.00 93.44 153 ILE A O 1
ATOM 1261 N N . PHE A 1 154 ? 5.942 -11.556 2.403 1.00 94.81 154 PHE A N 1
ATOM 1262 C CA . PHE A 1 154 ? 5.995 -10.373 1.550 1.00 94.81 154 PHE A CA 1
ATOM 1263 C C . PHE A 1 154 ? 4.590 -10.082 1.028 1.00 94.81 154 PHE A C 1
ATOM 1265 O O . PHE A 1 154 ? 4.184 -10.678 0.021 1.00 94.81 154 PHE A O 1
ATOM 1272 N N . PRO A 1 155 ? 3.811 -9.232 1.713 1.00 96.44 155 PRO A N 1
ATOM 1273 C CA . PRO A 1 155 ? 2.566 -8.744 1.152 1.00 96.44 155 PRO A CA 1
ATOM 1274 C C . PRO A 1 155 ? 2.863 -7.890 -0.076 1.00 96.44 155 PRO A C 1
ATOM 1276 O O . PRO A 1 155 ? 3.821 -7.118 -0.115 1.00 96.44 155 PRO A O 1
ATOM 1279 N N . GLY A 1 156 ? 2.024 -8.047 -1.087 1.00 95.88 156 GLY A N 1
ATOM 1280 C CA . GLY A 1 156 ? 2.093 -7.265 -2.300 1.00 95.88 156 GLY A CA 1
ATOM 1281 C C . GLY A 1 156 ? 1.723 -5.813 -2.064 1.00 95.88 156 GLY A C 1
ATOM 1282 O O . GLY A 1 156 ? 0.616 -5.530 -1.611 1.00 95.88 156 GLY A O 1
ATOM 1283 N N . SER A 1 157 ? 2.606 -4.884 -2.407 1.00 95.81 157 SER A N 1
ATOM 1284 C CA . SER A 1 157 ? 2.394 -3.440 -2.253 1.00 95.81 157 SER A CA 1
ATOM 1285 C C . SER A 1 157 ? 1.467 -2.842 -3.318 1.00 95.81 157 SER A C 1
ATOM 1287 O O . SER A 1 157 ? 1.125 -1.664 -3.254 1.00 95.81 157 SER A O 1
ATOM 1289 N N . GLY A 1 158 ? 1.068 -3.620 -4.323 1.00 94.50 158 GLY A N 1
ATOM 1290 C CA . GLY A 1 158 ? 0.155 -3.183 -5.380 1.00 94.50 158 GLY A CA 1
ATOM 1291 C C . GLY A 1 158 ? -1.326 -3.236 -5.019 1.00 94.50 158 GLY A C 1
ATOM 1292 O O . GLY A 1 158 ? -2.152 -2.736 -5.767 1.00 94.50 158 GLY A O 1
ATOM 1293 N N . ALA A 1 159 ? -1.700 -3.859 -3.904 1.00 96.19 159 ALA A N 1
ATOM 1294 C CA . ALA A 1 159 ? -3.087 -3.908 -3.442 1.00 96.19 159 ALA A CA 1
ATOM 1295 C C . ALA A 1 159 ? -3.126 -4.137 -1.928 1.00 96.19 159 ALA A C 1
ATOM 1297 O O . ALA A 1 159 ? -3.736 -5.103 -1.464 1.00 96.19 159 ALA A O 1
ATOM 1298 N N . ALA A 1 160 ? -2.403 -3.295 -1.181 1.00 97.94 160 ALA A N 1
ATOM 1299 C CA . ALA A 1 160 ? -2.317 -3.384 0.273 1.00 97.94 160 ALA A CA 1
ATOM 1300 C C . ALA A 1 160 ? -3.029 -2.225 0.968 1.00 97.94 160 ALA A C 1
ATOM 1302 O O . ALA A 1 160 ? -3.150 -1.133 0.409 1.00 97.94 160 ALA A O 1
ATOM 1303 N N . ALA A 1 161 ? -3.477 -2.466 2.198 1.00 98.38 161 ALA A N 1
ATOM 1304 C CA . ALA A 1 161 ? -4.092 -1.461 3.044 1.00 98.38 161 ALA A CA 1
ATOM 1305 C C . ALA A 1 161 ? -3.772 -1.667 4.530 1.00 98.38 161 ALA A C 1
ATOM 1307 O O . ALA A 1 161 ? -3.601 -2.796 4.993 1.00 98.38 161 ALA A O 1
ATOM 1308 N N . PHE A 1 162 ? -3.710 -0.568 5.278 1.00 98.56 162 PHE A N 1
ATOM 1309 C CA . PHE A 1 162 ? -3.514 -0.564 6.730 1.00 98.56 162 PHE A CA 1
ATOM 1310 C C . PHE A 1 162 ? -4.077 0.712 7.361 1.00 98.56 162 PHE A C 1
ATOM 1312 O O . PHE A 1 162 ? -4.323 1.697 6.667 1.00 98.56 162 PHE A O 1
ATOM 1319 N N . HIS A 1 163 ? -4.271 0.716 8.679 1.00 98.44 163 HIS A N 1
ATOM 1320 C CA . HIS A 1 163 ? -4.632 1.924 9.422 1.00 98.44 163 HIS A CA 1
ATOM 1321 C C . HIS A 1 163 ? -3.376 2.643 9.949 1.00 98.44 163 HIS A C 1
ATOM 1323 O O . HIS A 1 163 ? -2.385 1.990 10.279 1.00 98.44 163 HIS A O 1
ATOM 1329 N N . SER A 1 164 ? -3.398 3.972 10.082 1.00 97.44 164 SER A N 1
ATOM 1330 C CA . SER A 1 164 ? -2.248 4.777 10.539 1.00 97.44 164 SER A CA 1
ATOM 1331 C C . SER A 1 164 ? -1.747 4.399 11.940 1.00 97.44 164 SER A C 1
ATOM 1333 O O . SER A 1 164 ? -0.570 4.568 12.252 1.00 97.44 164 SER A O 1
ATOM 1335 N N . SER A 1 165 ? -2.613 3.813 12.772 1.00 97.38 165 SER A N 1
ATOM 1336 C CA . SER A 1 165 ? -2.240 3.243 14.077 1.00 97.38 165 SER A CA 1
ATOM 1337 C C . SER A 1 165 ? -1.474 1.917 13.990 1.00 97.38 165 SER A C 1
ATOM 1339 O O . SER A 1 165 ? -0.901 1.492 14.989 1.00 97.38 165 SER A O 1
ATOM 1341 N N . THR A 1 166 ? -1.515 1.233 12.845 1.00 97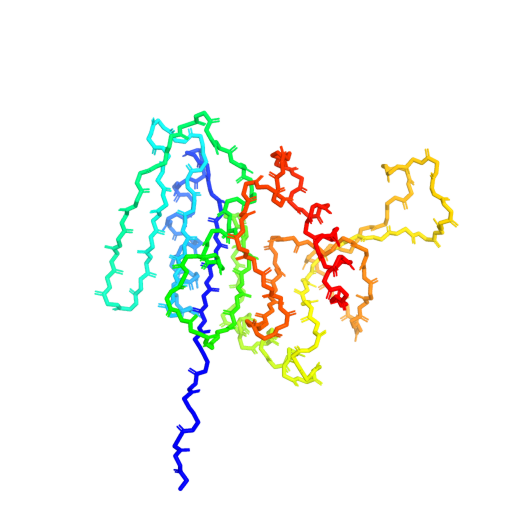.81 166 THR A N 1
ATOM 1342 C CA . THR A 1 166 ? -0.918 -0.093 12.632 1.00 97.81 166 THR A CA 1
ATOM 1343 C C . THR A 1 166 ? 0.521 0.013 12.152 1.00 97.81 166 THR A C 1
ATOM 1345 O O . THR A 1 166 ? 1.399 -0.671 12.667 1.00 97.81 166 THR A O 1
ATOM 1348 N N . LEU A 1 167 ? 0.764 0.856 11.148 1.00 97.69 167 LEU A N 1
ATOM 1349 C CA . LEU A 1 167 ? 2.055 0.967 10.483 1.00 97.69 167 LEU A CA 1
ATOM 1350 C C . LEU A 1 167 ? 2.419 2.430 10.278 1.00 97.69 167 LEU A C 1
ATOM 1352 O O . LEU A 1 167 ? 1.624 3.226 9.784 1.00 97.69 167 LEU A O 1
ATOM 1356 N N . THR A 1 168 ? 3.662 2.768 10.605 1.00 95.44 168 THR A N 1
ATOM 1357 C CA . THR A 1 168 ? 4.190 4.119 10.432 1.00 95.44 168 THR A CA 1
ATOM 1358 C C . THR A 1 168 ? 5.275 4.146 9.354 1.00 95.44 168 THR A C 1
ATOM 1360 O O . THR A 1 168 ? 6.292 3.464 9.470 1.00 95.44 168 THR A O 1
ATOM 1363 N N . ILE A 1 169 ? 5.103 4.979 8.324 1.00 95.31 169 ILE A N 1
ATOM 1364 C CA . ILE A 1 169 ? 6.081 5.179 7.241 1.00 95.31 169 ILE A CA 1
ATOM 1365 C C . ILE A 1 169 ? 6.607 6.614 7.326 1.00 95.31 169 ILE A C 1
ATOM 1367 O O . ILE A 1 169 ? 5.883 7.553 7.024 1.00 95.31 169 ILE A O 1
ATOM 1371 N N . LYS A 1 170 ? 7.860 6.797 7.766 1.00 89.62 170 LYS A N 1
ATOM 1372 C CA . LYS A 1 170 ? 8.445 8.138 7.994 1.00 89.62 170 LYS A CA 1
ATOM 1373 C C . LYS A 1 170 ? 9.473 8.574 6.957 1.00 89.62 170 LYS A C 1
ATOM 1375 O O . LYS A 1 170 ? 9.675 9.770 6.789 1.00 89.62 170 LYS A O 1
ATOM 1380 N N . GLU A 1 171 ? 10.164 7.630 6.326 1.00 91.56 171 GLU A N 1
ATOM 1381 C CA . GLU A 1 171 ? 11.300 7.935 5.455 1.00 91.56 171 GLU A CA 1
ATOM 1382 C C . GLU A 1 171 ? 11.365 6.907 4.320 1.00 91.56 171 GLU A C 1
ATOM 1384 O O . GLU A 1 171 ? 12.059 5.894 4.398 1.00 91.56 171 GLU A O 1
ATOM 1389 N N . VAL A 1 172 ? 10.556 7.132 3.281 1.00 93.06 172 VAL A N 1
ATOM 1390 C CA . VAL A 1 172 ? 10.396 6.206 2.150 1.00 93.06 172 VAL A CA 1
ATOM 1391 C C . VAL A 1 172 ? 11.740 5.886 1.487 1.00 93.06 172 VAL A C 1
ATOM 1393 O O . VAL A 1 172 ? 11.966 4.739 1.115 1.00 93.06 172 VAL A O 1
ATOM 1396 N N . ARG A 1 173 ? 12.676 6.832 1.363 1.00 90.69 173 ARG A N 1
ATOM 1397 C CA . ARG A 1 173 ? 13.928 6.569 0.631 1.00 90.69 173 ARG A CA 1
ATOM 1398 C C . ARG A 1 173 ? 14.855 5.628 1.402 1.00 90.69 173 ARG A C 1
ATOM 1400 O O . ARG A 1 173 ? 15.464 4.754 0.791 1.00 90.69 173 ARG A O 1
ATOM 1407 N N . GLY A 1 174 ? 14.941 5.765 2.719 1.00 92.50 174 GLY A N 1
ATOM 1408 C CA . GLY A 1 174 ? 15.724 4.872 3.576 1.00 92.50 174 GLY A CA 1
ATOM 1409 C C . GLY A 1 174 ? 15.066 3.517 3.800 1.00 92.50 174 GLY A C 1
ATOM 1410 O O . GLY A 1 174 ? 15.772 2.516 3.920 1.00 92.50 174 GLY A O 1
ATOM 1411 N N . ILE A 1 175 ? 13.731 3.455 3.812 1.00 95.12 175 ILE A N 1
ATOM 1412 C CA . ILE A 1 175 ? 12.995 2.185 3.913 1.00 95.12 175 ILE A CA 1
ATOM 1413 C C . ILE A 1 175 ? 13.120 1.375 2.615 1.00 95.12 175 ILE A C 1
ATOM 1415 O O . ILE A 1 175 ? 13.272 0.155 2.673 1.00 95.12 175 ILE A O 1
ATOM 1419 N N . PHE A 1 176 ? 13.083 2.043 1.457 1.00 94.75 176 PHE A N 1
ATOM 1420 C CA . PHE A 1 176 ? 13.071 1.423 0.130 1.00 94.75 176 PHE A CA 1
ATOM 1421 C C . PHE A 1 176 ? 14.334 1.776 -0.682 1.00 94.75 176 PHE A C 1
ATOM 1423 O O . PHE A 1 176 ? 14.251 2.466 -1.701 1.00 94.75 176 PHE A O 1
ATOM 1430 N N . PRO A 1 177 ? 15.524 1.286 -0.286 1.00 91.56 177 PRO A N 1
ATOM 1431 C CA . PRO A 1 177 ? 16.785 1.651 -0.930 1.00 91.56 177 PRO A CA 1
ATOM 1432 C C . PRO A 1 177 ? 16.966 1.025 -2.321 1.00 91.56 177 PRO A C 1
ATOM 1434 O O . PRO A 1 177 ? 17.860 1.419 -3.066 1.00 91.56 177 PRO A O 1
ATOM 1437 N N . THR A 1 178 ? 16.162 0.019 -2.686 1.00 90.81 178 THR A N 1
ATOM 1438 C CA . THR A 1 178 ? 16.220 -0.629 -4.005 1.00 90.81 178 THR A CA 1
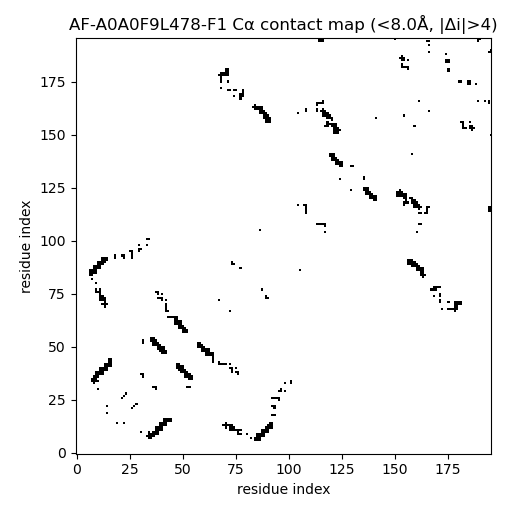ATOM 1439 C C . THR A 1 178 ? 14.895 -0.470 -4.736 1.00 90.81 178 THR A C 1
ATOM 1441 O O . THR A 1 178 ? 13.862 -0.946 -4.269 1.00 90.81 178 THR A O 1
ATOM 1444 N N . ARG A 1 179 ? 14.951 0.166 -5.911 1.00 90.12 179 ARG A N 1
ATOM 1445 C CA . ARG A 1 179 ? 13.799 0.375 -6.800 1.00 90.12 179 ARG A CA 1
ATOM 1446 C C . ARG A 1 179 ? 13.188 -0.952 -7.246 1.00 90.12 179 ARG A C 1
ATOM 1448 O O . ARG A 1 179 ? 13.926 -1.902 -7.509 1.00 90.12 179 ARG A O 1
ATOM 1455 N N . ASN A 1 180 ? 11.873 -0.970 -7.464 1.00 89.50 180 ASN A N 1
ATOM 1456 C CA . ASN A 1 180 ? 11.140 -2.095 -8.061 1.00 89.50 180 ASN A CA 1
ATOM 1457 C C . ASN A 1 180 ? 11.237 -3.389 -7.239 1.00 89.50 180 ASN A C 1
ATOM 1459 O O . ASN A 1 180 ? 11.192 -4.496 -7.777 1.00 89.50 180 ASN A O 1
ATOM 1463 N N . MET A 1 181 ? 11.428 -3.232 -5.931 1.00 92.88 181 MET A N 1
ATOM 1464 C CA . MET A 1 181 ? 11.437 -4.305 -4.940 1.00 92.88 181 MET A CA 1
ATOM 1465 C C . MET A 1 181 ? 10.607 -3.901 -3.718 1.00 92.88 181 MET A C 1
ATOM 1467 O O . MET A 1 181 ? 10.913 -4.336 -2.602 1.00 92.88 181 MET A O 1
ATOM 1471 N N . ALA A 1 182 ? 9.588 -3.050 -3.906 1.00 95.25 182 ALA A N 1
ATOM 1472 C CA . ALA A 1 182 ? 8.827 -2.481 -2.801 1.00 95.25 182 ALA A CA 1
ATOM 1473 C C . ALA A 1 182 ? 8.265 -3.567 -1.878 1.00 95.25 182 ALA A C 1
ATOM 1475 O O . ALA A 1 182 ? 8.435 -3.457 -0.674 1.00 95.25 182 ALA A O 1
ATOM 1476 N N . ASP A 1 183 ? 7.722 -4.663 -2.409 1.00 94.69 183 ASP A N 1
ATOM 1477 C CA . ASP A 1 183 ? 7.147 -5.756 -1.605 1.00 94.69 183 ASP A CA 1
ATOM 1478 C C . ASP A 1 183 ? 8.139 -6.375 -0.605 1.00 94.69 183 ASP A C 1
ATOM 1480 O O . ASP A 1 183 ? 7.767 -6.750 0.507 1.00 94.69 183 ASP A O 1
ATOM 1484 N N . ILE A 1 184 ? 9.420 -6.483 -0.981 1.00 94.12 184 ILE A N 1
ATOM 1485 C CA . ILE A 1 184 ? 10.454 -7.080 -0.122 1.00 94.12 184 ILE A CA 1
ATOM 1486 C C . ILE A 1 184 ? 10.783 -6.136 1.028 1.00 94.12 184 ILE A C 1
ATOM 1488 O O . ILE A 1 184 ? 10.801 -6.545 2.190 1.00 94.12 184 ILE A O 1
ATOM 1492 N N . TRP A 1 185 ? 11.031 -4.869 0.703 1.00 96.56 185 TRP A N 1
ATOM 1493 C CA . TRP A 1 185 ? 11.325 -3.833 1.691 1.00 96.56 185 TRP A CA 1
ATOM 1494 C C . TRP A 1 185 ? 10.119 -3.535 2.577 1.00 96.56 185 TRP A C 1
ATOM 1496 O O . TRP A 1 185 ? 10.282 -3.314 3.773 1.00 96.56 185 TRP A O 1
ATOM 1506 N N . PHE A 1 186 ? 8.915 -3.628 2.019 1.00 97.38 186 PHE A N 1
ATOM 1507 C CA . PHE A 1 186 ? 7.667 -3.522 2.751 1.00 97.38 186 PHE A CA 1
ATOM 1508 C C . PHE A 1 186 ? 7.529 -4.676 3.742 1.00 97.38 186 PHE A C 1
ATOM 1510 O O . PHE A 1 186 ? 7.408 -4.422 4.933 1.00 97.38 186 PHE A O 1
ATOM 1517 N N . GLY A 1 187 ? 7.682 -5.931 3.307 1.00 96.38 187 GLY A N 1
ATOM 1518 C CA . GLY A 1 187 ? 7.690 -7.084 4.215 1.00 96.38 187 GLY A CA 1
ATOM 1519 C C . GLY A 1 187 ? 8.745 -6.963 5.322 1.00 96.38 187 GLY A C 1
ATOM 1520 O O . GLY A 1 187 ? 8.450 -7.218 6.489 1.00 96.38 187 GLY A O 1
ATOM 1521 N N . LYS A 1 188 ? 9.956 -6.487 4.996 1.00 96.38 188 LYS A N 1
ATOM 1522 C CA . LYS A 1 188 ? 10.997 -6.194 5.996 1.00 96.38 188 LYS A CA 1
ATOM 1523 C C . LYS A 1 188 ? 10.543 -5.129 7.003 1.00 96.38 188 LYS A C 1
ATOM 1525 O O . LYS A 1 188 ? 10.706 -5.344 8.201 1.00 96.38 188 LYS A O 1
ATOM 1530 N N . LEU A 1 189 ? 9.969 -4.017 6.537 1.00 97.69 189 LEU A N 1
ATOM 1531 C CA . LEU A 1 189 ? 9.443 -2.950 7.393 1.00 97.69 189 LEU A CA 1
ATOM 1532 C C . LEU A 1 189 ? 8.388 -3.487 8.368 1.00 97.69 189 LEU A C 1
ATOM 1534 O O . LEU A 1 189 ? 8.430 -3.158 9.554 1.00 97.69 189 LEU A O 1
ATOM 1538 N N . LEU A 1 190 ? 7.468 -4.326 7.880 1.00 97.50 190 LEU A N 1
ATOM 1539 C CA . LEU A 1 190 ? 6.435 -4.941 8.714 1.00 97.50 190 LEU A CA 1
ATOM 1540 C C . LEU A 1 190 ? 7.057 -5.792 9.823 1.00 97.50 190 LEU A C 1
ATOM 1542 O O . LEU A 1 190 ? 6.701 -5.637 10.988 1.00 97.50 190 LEU A O 1
ATOM 1546 N N . GLN A 1 191 ? 8.056 -6.616 9.495 1.00 95.75 191 GLN A N 1
ATOM 1547 C CA . GLN A 1 191 ? 8.780 -7.409 10.493 1.00 95.75 191 GLN A CA 1
ATOM 1548 C C . GLN A 1 191 ? 9.493 -6.530 11.533 1.00 95.75 191 GLN A C 1
ATOM 1550 O O . GLN A 1 191 ? 9.431 -6.819 12.729 1.00 95.75 191 GLN A O 1
ATOM 1555 N N . GLU A 1 192 ? 10.131 -5.435 11.111 1.00 96.81 192 GLU A N 1
ATOM 1556 C CA . GLU A 1 192 ? 10.819 -4.502 12.016 1.00 96.81 192 GLU A CA 1
ATOM 1557 C C . GLU A 1 192 ? 9.859 -3.795 12.978 1.00 96.81 192 GLU A C 1
ATOM 1559 O O . GLU A 1 192 ? 10.192 -3.605 14.150 1.00 96.81 192 GLU A O 1
ATOM 1564 N N . GLN A 1 193 ? 8.657 -3.452 12.510 1.00 97.44 193 GLN A N 1
ATOM 1565 C CA . GLN A 1 193 ? 7.608 -2.844 13.334 1.00 97.44 193 GLN A CA 1
ATOM 1566 C C . GLN A 1 193 ? 6.708 -3.875 14.029 1.00 97.44 193 GLN A C 1
ATOM 1568 O O . GLN A 1 193 ? 5.793 -3.490 14.752 1.00 97.44 193 GLN A O 1
ATOM 1573 N N . LYS A 1 194 ? 6.998 -5.175 13.871 1.00 97.06 194 LYS A N 1
ATOM 1574 C CA . LYS A 1 194 ? 6.221 -6.298 14.424 1.00 97.06 194 LYS A CA 1
ATOM 1575 C C . LYS A 1 194 ? 4.749 -6.275 13.996 1.00 97.06 194 LYS A C 1
ATOM 1577 O O . LYS A 1 194 ? 3.874 -6.654 14.772 1.00 97.06 194 LYS A O 1
ATOM 1582 N N . VAL A 1 195 ? 4.502 -5.846 12.763 1.00 96.94 195 VAL A N 1
ATOM 1583 C CA . VAL A 1 195 ? 3.181 -5.815 12.138 1.00 96.94 195 VAL A CA 1
ATOM 1584 C C . VAL A 1 195 ? 2.980 -7.110 11.337 1.00 96.94 195 VAL A C 1
ATOM 1586 O O . VAL A 1 195 ? 3.818 -7.420 10.486 1.00 96.94 195 VAL A O 1
ATOM 1589 N N . PRO A 1 196 ? 1.926 -7.891 11.627 1.00 92.19 196 PRO A N 1
ATOM 1590 C CA . PRO A 1 196 ? 1.508 -9.037 10.825 1.00 92.19 196 PRO A CA 1
ATOM 1591 C C . PRO A 1 196 ? 0.996 -8.674 9.428 1.00 92.19 196 PRO A C 1
ATOM 1593 O O . PRO A 1 196 ? 0.358 -7.604 9.268 1.00 92.19 196 PRO A O 1
#

Mean predicted aligned error: 4.89 Å

Solvent-accessible surface area (backbone atoms only — not comparable to full-atom values): 10939 Å² total; per-residue (Å²): 131,80,78,77,77,77,64,40,34,37,32,11,22,26,42,40,72,94,43,44,72,57,20,65,72,54,28,49,60,55,52,52,76,67,34,55,30,37,24,39,20,35,38,88,31,99,71,16,35,41,36,37,40,41,90,90,47,75,52,78,45,86,46,66,65,95,69,66,35,44,57,41,37,11,55,48,36,70,50,66,53,89,68,82,57,29,37,40,32,30,37,46,51,87,55,81,73,62,92,55,46,61,60,53,53,48,53,52,35,58,74,50,72,40,55,41,60,48,47,57,23,29,28,34,61,92,61,82,88,73,95,42,70,84,84,48,55,44,76,47,63,64,82,73,89,72,99,63,92,76,93,53,61,26,42,28,52,51,46,21,38,36,34,50,90,45,57,84,56,83,52,65,65,79,59,35,77,52,60,76,42,37,29,58,38,48,23,51,50,29,59,75,71,69,36,84

Foldseek 3Di:
DPDPPPAFEEWFEEDEPVLCVVLVPAPVVLSQLQGQKYWYFYQPDPWTWTWMQGPVGIDIDTDDNVLDLAGLRSCVRLAPPPGQKHKYWQAYSPDRDDSCLNVVQVVVCVVVVLQAKDALKAWAFPDPDDPDPVVRIDIRDSPDDDPDDDDHLFGDSNTMMGINVHAHDHDSCVLRVDHPPNRNSVSVRCVVSVGD

Nearest PDB structures (foldseek):
  8vh8-assembly2_B  TM=8.243E-01  e=1.344E-09  Pasteurella multocida
  8vh8-assembly3_C  TM=8.016E-01  e=2.797E-09  Pasteurella multocida
  8vh7-assembly2_B  TM=8.025E-01  e=5.151E-09  Pasteurella multocida
  8viw-assembly1_A  TM=7.791E-01  e=8.397E-09  Pasteurella multocida
  5z8b-assembly1_A  TM=7.764E-01  e=8.047E-08  Escherichia coli

Radius of gyration: 16.5 Å; Cα contacts (8 Å, |Δi|>4): 371; chains: 1; bounding box: 40×44×43 Å

Organism: NCBI:txid412755

pLDDT: mean 90.21, std 11.13, range [38.28, 98.62]

Sequence (196 aa):
MEAKRKSKVVVGVATLPNRYSFFNKKILPNLIHMSDEVWVYTDRAMNPDIIKHTEIGTSMEMYPYETSVGDAGKFFGAQYTGWEDFYYFSCDDDLIYPLDYVEKMIEWIEFLDRQVVLSLHGSTFGQLPIDSYYKRKQTIPCLGVFPFAQRVIFPGSGAAAFHSSTLTIKEVRGIFPTRNMADIWFGKLLQEQKVP

Secondary structure (DSSP, 8-state):
----PPPEEEEEEEE-TTTHHHIIIIIHHHHHHT-SEEEEEETT-SS-EEEEEETTEEEEEE--GGG--GGGGGGHHHHH---SSEEEEEEETT-PPPTTHHHHHHHHHHHTTT-S-EESSEEEESSSS-S-HHHHEEEE-SSS--SS----SEE-TTEEEEETTT-----HHHH--STT-HHHHHHHHHHHTT--